Protein AF-A0A1Q8TPE2-F1 (afdb_monomer_lite)

Structure (mmCIF, N/CA/C/O backbone):
data_AF-A0A1Q8TPE2-F1
#
_entry.id   AF-A0A1Q8TPE2-F1
#
loop_
_atom_site.group_PDB
_atom_site.id
_atom_site.type_symbol
_atom_site.label_atom_id
_atom_site.label_alt_id
_atom_site.label_comp_id
_atom_site.label_asym_id
_atom_site.label_entity_id
_atom_site.label_seq_id
_atom_site.pdbx_PDB_ins_code
_atom_site.Cartn_x
_atom_site.Cartn_y
_atom_site.Cartn_z
_atom_site.occupancy
_atom_site.B_iso_or_equiv
_atom_site.auth_seq_id
_atom_site.auth_comp_id
_atom_site.auth_asym_id
_atom_site.auth_atom_id
_atom_site.pdbx_PDB_model_num
ATOM 1 N N . MET A 1 1 ? 8.475 -8.299 -1.595 1.00 46.53 1 MET A N 1
ATOM 2 C CA . MET A 1 1 ? 7.644 -7.122 -1.958 1.00 46.53 1 MET A CA 1
ATOM 3 C C . MET A 1 1 ? 7.333 -7.294 -3.424 1.00 46.53 1 MET A C 1
ATOM 5 O O . MET A 1 1 ? 8.228 -7.780 -4.108 1.00 46.53 1 MET A O 1
ATOM 9 N N . PRO A 1 2 ? 6.149 -6.895 -3.920 1.00 55.47 2 PRO A N 1
ATOM 10 C CA . PRO A 1 2 ? 5.978 -6.844 -5.355 1.00 55.47 2 PRO A CA 1
ATOM 11 C C . PRO A 1 2 ? 7.038 -5.912 -5.933 1.00 55.47 2 PRO A C 1
ATOM 13 O O . PRO A 1 2 ? 7.109 -4.748 -5.546 1.00 55.47 2 PRO A O 1
ATOM 16 N N . TYR A 1 3 ? 7.933 -6.477 -6.732 1.00 66.81 3 TYR A N 1
ATOM 17 C CA . TYR A 1 3 ? 8.959 -5.732 -7.442 1.00 66.81 3 TYR A CA 1
ATOM 18 C C . TYR A 1 3 ? 8.380 -5.317 -8.784 1.00 66.81 3 TYR A C 1
ATOM 20 O O . TYR A 1 3 ? 7.480 -5.979 -9.296 1.00 66.81 3 TYR A O 1
ATOM 28 N N . SER A 1 4 ? 8.855 -4.215 -9.335 1.00 79.81 4 SER A N 1
ATOM 29 C CA . SER A 1 4 ? 8.406 -3.724 -10.629 1.00 79.81 4 SER A CA 1
ATOM 30 C C . SER A 1 4 ? 9.599 -3.332 -11.468 1.00 79.81 4 SER A C 1
ATOM 32 O O . SER A 1 4 ? 10.606 -2.870 -10.936 1.00 79.81 4 SER A O 1
ATOM 34 N N . GLY A 1 5 ? 9.473 -3.496 -12.774 1.00 82.25 5 GLY A N 1
ATOM 35 C CA . GLY A 1 5 ? 10.531 -3.177 -13.716 1.00 82.25 5 GLY A CA 1
ATOM 36 C C . GLY A 1 5 ? 9.968 -2.920 -15.101 1.00 82.25 5 GLY A C 1
ATOM 37 O O . GLY A 1 5 ? 8.754 -2.921 -15.312 1.00 82.25 5 GLY A O 1
ATOM 38 N N . ARG A 1 6 ? 10.873 -2.691 -16.049 1.00 85.19 6 ARG A N 1
ATOM 39 C CA . ARG A 1 6 ? 10.541 -2.511 -17.461 1.00 85.19 6 ARG A CA 1
ATOM 40 C C . ARG A 1 6 ? 11.307 -3.512 -18.298 1.00 85.19 6 ARG A C 1
ATOM 42 O O . ARG A 1 6 ? 12.485 -3.749 -18.049 1.00 85.19 6 ARG A O 1
ATOM 49 N N . ILE A 1 7 ? 10.646 -4.062 -19.307 1.00 87.94 7 ILE A N 1
ATOM 50 C CA . ILE A 1 7 ? 11.248 -5.001 -20.250 1.00 87.94 7 ILE A CA 1
ATOM 51 C C . ILE A 1 7 ? 10.864 -4.638 -21.685 1.00 87.94 7 ILE A C 1
ATOM 53 O O . ILE A 1 7 ? 9.766 -4.158 -21.955 1.00 87.94 7 ILE A O 1
ATOM 57 N N . ASN A 1 8 ? 11.777 -4.866 -22.627 1.00 90.25 8 ASN A N 1
ATOM 58 C CA . ASN A 1 8 ? 11.459 -4.787 -24.048 1.00 90.25 8 ASN A CA 1
ATOM 59 C C . ASN A 1 8 ? 11.049 -6.178 -24.539 1.00 90.25 8 ASN A C 1
ATOM 61 O O . ASN A 1 8 ? 11.832 -7.121 -24.439 1.00 90.25 8 ASN A O 1
ATOM 65 N N . ILE A 1 9 ? 9.847 -6.307 -25.100 1.00 91.62 9 ILE A N 1
ATOM 66 C CA . ILE A 1 9 ? 9.310 -7.584 -25.583 1.00 91.62 9 ILE A CA 1
ATOM 67 C C . ILE A 1 9 ? 9.265 -7.551 -27.108 1.00 91.62 9 ILE A C 1
ATOM 69 O O . ILE A 1 9 ? 8.640 -6.677 -27.703 1.00 91.62 9 ILE A O 1
ATOM 73 N N . THR A 1 10 ? 9.923 -8.515 -27.752 1.00 92.12 10 THR A N 1
ATOM 74 C CA . THR A 1 10 ? 9.972 -8.604 -29.219 1.00 92.12 10 THR A CA 1
ATOM 75 C C . THR A 1 10 ? 9.021 -9.689 -29.722 1.00 92.12 10 THR A C 1
ATOM 77 O O . THR A 1 10 ? 9.123 -10.848 -29.322 1.00 92.12 10 THR A O 1
ATOM 80 N N . ILE A 1 11 ? 8.097 -9.318 -30.610 1.00 91.25 11 ILE A N 1
ATOM 81 C CA . ILE A 1 11 ? 7.068 -10.186 -31.197 1.00 91.25 11 ILE A CA 1
ATOM 82 C C . ILE A 1 11 ? 7.137 -10.054 -32.718 1.00 91.25 11 ILE A C 1
ATOM 84 O O . ILE A 1 11 ? 6.688 -9.064 -33.298 1.00 91.25 11 ILE A O 1
ATOM 88 N N . GLY A 1 12 ? 7.714 -11.062 -33.374 1.00 84.62 12 GLY A N 1
ATOM 89 C CA . GLY A 1 12 ? 8.012 -10.976 -34.804 1.00 84.62 12 GLY A CA 1
ATOM 90 C C . GLY A 1 12 ? 8.980 -9.821 -35.071 1.00 84.62 12 GLY A C 1
ATOM 91 O O . GLY A 1 12 ? 10.057 -9.778 -34.486 1.00 84.62 12 GLY A O 1
ATOM 92 N N . GLU A 1 13 ? 8.575 -8.882 -35.923 1.00 87.88 13 GLU A N 1
ATOM 93 C CA . GLU A 1 13 ? 9.336 -7.662 -36.242 1.00 87.88 13 GLU A CA 1
ATOM 94 C C . GLU A 1 13 ? 8.960 -6.465 -35.349 1.00 87.88 13 GLU A C 1
ATOM 96 O O . GLU A 1 13 ? 9.548 -5.391 -35.460 1.00 87.88 13 GLU A O 1
ATOM 101 N N . THR A 1 14 ? 7.962 -6.618 -34.472 1.00 91.81 14 THR A N 1
ATOM 102 C CA . THR A 1 14 ? 7.490 -5.546 -33.587 1.00 91.81 14 THR A CA 1
ATOM 103 C C . THR A 1 14 ? 8.175 -5.638 -32.230 1.00 91.81 14 THR A C 1
ATOM 105 O O . THR A 1 14 ? 8.256 -6.713 -31.638 1.00 91.81 14 THR A O 1
ATOM 108 N N . GLN A 1 15 ? 8.638 -4.502 -31.712 1.00 94.62 15 GLN A N 1
ATOM 109 C CA . GLN A 1 15 ? 9.194 -4.402 -30.368 1.00 94.62 15 GLN A CA 1
ATOM 110 C C . GLN A 1 15 ? 8.292 -3.524 -29.503 1.00 94.62 15 GLN A C 1
ATOM 112 O O . GLN A 1 15 ? 8.169 -2.325 -29.754 1.00 94.62 15 GLN A O 1
ATOM 117 N N . LEU A 1 16 ? 7.715 -4.120 -28.463 1.00 92.56 16 LEU A N 1
ATOM 118 C CA . LEU A 1 16 ? 7.060 -3.399 -27.379 1.00 92.56 16 LEU A CA 1
ATOM 119 C C . LEU A 1 16 ? 8.149 -2.904 -26.432 1.00 92.56 16 LEU A C 1
ATOM 121 O O . LEU A 1 16 ? 8.908 -3.711 -25.888 1.00 92.56 16 LEU A O 1
ATOM 125 N N . LYS A 1 17 ? 8.275 -1.587 -26.287 1.00 89.00 17 LYS A N 1
ATOM 126 C CA . LYS A 1 17 ? 9.339 -0.970 -25.491 1.00 89.00 17 LYS A CA 1
ATOM 127 C C . LYS A 1 17 ? 8.841 -0.605 -24.107 1.00 89.00 17 LYS A C 1
ATOM 129 O O . LYS A 1 17 ? 7.709 -0.163 -23.970 1.00 89.00 17 LYS A O 1
ATOM 134 N N . GLU A 1 18 ? 9.732 -0.729 -23.128 1.00 88.06 18 GLU A N 1
ATOM 135 C CA . GLU A 1 18 ? 9.506 -0.269 -21.756 1.00 88.06 18 GLU A CA 1
ATOM 136 C C . GLU A 1 18 ? 8.244 -0.849 -21.093 1.00 88.06 18 GLU A C 1
ATOM 138 O O . GLU A 1 18 ? 7.639 -0.197 -20.247 1.00 88.06 18 GLU A O 1
ATOM 143 N N . VAL A 1 19 ? 7.878 -2.088 -21.440 1.00 88.50 19 VAL A N 1
ATOM 144 C CA . VAL A 1 19 ? 6.694 -2.762 -20.901 1.00 88.50 19 VAL A CA 1
ATOM 145 C C . VAL A 1 19 ? 6.842 -2.907 -19.395 1.00 88.50 19 VAL A C 1
ATOM 147 O O . VAL A 1 19 ? 7.746 -3.600 -18.918 1.00 88.50 19 VAL A O 1
ATOM 150 N N . GLU A 1 20 ? 5.954 -2.255 -18.651 1.00 87.06 20 GLU A N 1
ATOM 151 C CA . GLU A 1 20 ? 5.963 -2.312 -17.195 1.00 87.06 20 GLU A CA 1
ATOM 152 C C . GLU A 1 20 ? 5.440 -3.667 -16.706 1.00 87.06 20 GLU A C 1
ATOM 154 O O . GLU A 1 20 ? 4.389 -4.157 -17.142 1.00 87.06 20 GLU A O 1
ATOM 159 N N . TYR A 1 21 ? 6.175 -4.263 -15.769 1.00 87.94 21 TYR A N 1
ATOM 160 C CA . TYR A 1 21 ? 5.779 -5.487 -15.091 1.00 87.94 21 TYR A CA 1
ATOM 161 C C . TYR A 1 21 ? 5.816 -5.322 -13.570 1.00 87.94 21 TYR A C 1
ATOM 163 O O . TYR A 1 21 ? 6.559 -4.505 -13.030 1.00 87.94 21 TYR A O 1
ATOM 171 N N . PHE A 1 22 ? 5.038 -6.155 -12.880 1.00 82.88 22 PHE A N 1
ATOM 172 C CA . PHE A 1 22 ? 5.022 -6.289 -11.425 1.00 82.88 22 PHE A CA 1
ATOM 173 C C . PHE A 1 22 ? 5.147 -7.771 -11.058 1.00 82.88 22 PHE A C 1
ATOM 175 O O . PHE A 1 22 ? 4.325 -8.568 -11.493 1.00 82.88 22 PHE A O 1
ATOM 182 N N . GLY A 1 23 ? 6.146 -8.163 -10.273 1.00 77.81 23 GLY A N 1
ATOM 183 C CA . GLY A 1 23 ? 6.302 -9.505 -9.703 1.00 77.81 23 GLY A CA 1
ATOM 184 C C . GLY A 1 23 ? 5.781 -9.600 -8.265 1.00 77.81 23 GLY A C 1
ATOM 185 O O . GLY A 1 23 ? 5.381 -8.600 -7.684 1.00 77.81 23 GLY A O 1
ATOM 186 N N . GLU A 1 24 ? 5.770 -10.802 -7.675 1.00 69.38 24 GLU A N 1
ATOM 187 C CA . GLU A 1 24 ? 5.317 -11.110 -6.295 1.00 69.38 24 GLU A CA 1
ATOM 188 C C . GLU A 1 24 ? 3.959 -10.536 -5.842 1.00 69.38 24 GLU A C 1
ATOM 190 O O . GLU A 1 24 ? 3.666 -10.430 -4.643 1.00 69.38 24 GLU A O 1
ATOM 195 N N . ALA A 1 25 ? 3.076 -10.190 -6.769 1.00 68.94 25 ALA A N 1
ATOM 196 C CA . ALA A 1 25 ? 1.739 -9.774 -6.400 1.00 68.94 25 ALA A CA 1
ATOM 197 C C . ALA A 1 25 ? 0.972 -10.965 -5.794 1.00 68.94 25 ALA A C 1
ATOM 199 O O . ALA A 1 25 ? 0.928 -12.070 -6.338 1.00 68.94 25 ALA A O 1
ATOM 200 N N . MET A 1 26 ? 0.353 -10.753 -4.629 1.00 61.53 26 MET A N 1
ATOM 201 C CA . MET A 1 26 ? -0.414 -11.796 -3.944 1.00 61.53 26 MET A CA 1
ATOM 202 C C . MET A 1 26 ? -1.778 -12.004 -4.617 1.00 61.53 26 MET A C 1
ATOM 204 O O . MET A 1 26 ? -2.810 -11.538 -4.135 1.00 61.53 26 MET A O 1
ATOM 208 N N . TYR A 1 27 ? -1.780 -12.707 -5.749 1.00 70.88 27 TYR A N 1
ATOM 209 C CA . TYR A 1 27 ? -2.994 -13.110 -6.457 1.00 70.88 27 TYR A CA 1
ATOM 210 C C . TYR A 1 27 ? -3.647 -14.349 -5.834 1.00 70.88 27 TYR A C 1
ATOM 212 O O . TYR A 1 27 ? -3.081 -15.026 -4.974 1.00 70.88 27 TYR A O 1
ATOM 220 N N . SER A 1 28 ? -4.868 -14.653 -6.289 1.00 71.69 28 SER A N 1
ATOM 221 C CA . SER A 1 28 ? -5.652 -15.798 -5.816 1.00 71.69 28 SER A CA 1
ATOM 222 C C . SER A 1 28 ? -4.818 -17.092 -5.754 1.00 71.69 28 SER A C 1
ATOM 224 O O . SER A 1 28 ? -4.137 -17.433 -6.732 1.00 71.69 28 SER A O 1
ATOM 226 N N . PRO A 1 29 ? -4.896 -17.857 -4.646 1.00 59.41 29 PRO A N 1
ATOM 227 C CA . PRO A 1 29 ? -4.126 -19.087 -4.479 1.00 59.41 29 PRO A CA 1
ATOM 228 C C . PRO A 1 29 ? -4.585 -20.212 -5.416 1.00 59.41 29 PRO A C 1
ATOM 230 O O . PRO A 1 29 ? -3.838 -21.158 -5.623 1.00 59.41 29 PRO A O 1
ATOM 233 N N . VAL A 1 30 ? -5.770 -20.101 -6.031 1.00 71.25 30 VAL A N 1
ATOM 234 C CA . VAL A 1 30 ? -6.318 -21.104 -6.968 1.00 71.25 30 VAL A CA 1
ATOM 235 C C . VAL A 1 30 ? -5.413 -21.319 -8.187 1.00 71.25 30 VAL A C 1
ATOM 237 O O . VAL A 1 30 ? -5.412 -22.392 -8.778 1.00 71.25 30 VAL A O 1
ATOM 240 N N . ARG A 1 31 ? -4.634 -20.301 -8.572 1.00 65.12 31 ARG A N 1
ATOM 241 C CA . ARG A 1 31 ? -3.715 -20.352 -9.722 1.00 65.12 31 ARG A CA 1
ATOM 242 C C . ARG A 1 31 ? -2.253 -20.547 -9.311 1.00 65.12 31 ARG A C 1
ATOM 244 O O . ARG A 1 31 ? -1.372 -20.440 -10.158 1.00 65.12 31 ARG A O 1
ATOM 251 N N . ARG A 1 32 ? -1.987 -20.798 -8.025 1.00 66.44 32 ARG A N 1
ATOM 252 C CA . ARG A 1 32 ? -0.630 -21.024 -7.517 1.00 66.44 32 ARG A CA 1
ATOM 253 C C . ARG A 1 32 ? -0.031 -22.260 -8.199 1.00 66.44 32 ARG A C 1
ATOM 255 O O . ARG A 1 32 ? -0.707 -23.276 -8.322 1.00 66.44 32 ARG A O 1
ATOM 262 N N . GLY A 1 33 ? 1.214 -22.152 -8.663 1.00 59.88 33 GLY A N 1
ATOM 263 C CA . GLY A 1 33 ? 1.900 -23.203 -9.430 1.00 59.88 33 GLY A CA 1
ATOM 264 C C . GLY A 1 33 ? 1.678 -23.151 -10.947 1.00 59.88 33 GLY A C 1
ATOM 265 O O . GLY A 1 33 ? 2.194 -24.004 -11.661 1.00 59.88 33 GLY A O 1
ATOM 266 N N . LYS A 1 34 ? 0.926 -22.168 -11.461 1.00 73.94 34 LYS A N 1
ATOM 267 C CA . LYS A 1 34 ? 0.903 -21.846 -12.896 1.00 73.94 34 LYS A CA 1
ATOM 268 C C . LYS A 1 34 ? 2.069 -20.915 -13.241 1.00 73.94 34 LYS A C 1
ATOM 270 O O . LYS A 1 34 ? 2.373 -20.017 -12.455 1.00 73.94 34 LYS A O 1
ATOM 275 N N . THR A 1 35 ? 2.666 -21.091 -14.418 1.00 74.25 35 THR A N 1
ATOM 276 C CA . THR A 1 35 ? 3.660 -20.159 -14.972 1.00 74.25 35 THR A CA 1
ATOM 277 C C . THR A 1 35 ? 3.084 -18.740 -15.019 1.00 74.25 35 THR A C 1
ATOM 279 O O . THR A 1 35 ? 1.911 -18.558 -15.353 1.00 74.25 35 THR A O 1
ATOM 282 N N . GLY A 1 36 ? 3.873 -17.746 -14.600 1.00 74.94 36 GLY A N 1
ATOM 283 C CA . GLY A 1 36 ? 3.431 -16.351 -14.467 1.00 74.94 36 GLY A CA 1
ATOM 284 C C . GLY A 1 36 ? 2.573 -16.042 -13.230 1.00 74.94 36 GLY A C 1
ATOM 285 O O . GLY A 1 36 ? 2.118 -14.908 -13.068 1.00 74.94 36 GLY A O 1
ATOM 286 N N . TRP A 1 37 ? 2.328 -17.001 -12.323 1.00 80.38 37 TRP A N 1
ATOM 287 C CA . TRP A 1 37 ? 1.643 -16.696 -11.062 1.00 80.38 37 TRP A CA 1
ATOM 288 C C . TRP A 1 37 ? 2.463 -15.717 -10.217 1.00 80.38 37 TRP A C 1
ATOM 290 O O . TRP A 1 37 ? 3.645 -15.925 -9.968 1.00 80.38 37 TRP A O 1
ATOM 300 N N . GLY A 1 38 ? 1.800 -14.667 -9.737 1.00 78.31 38 GLY A N 1
ATOM 301 C CA . GLY A 1 38 ? 2.446 -13.586 -8.995 1.00 78.31 38 GLY A CA 1
ATOM 302 C C . GLY A 1 38 ? 2.947 -12.446 -9.879 1.00 78.31 38 GLY A C 1
ATOM 303 O O . GLY A 1 38 ? 3.457 -11.473 -9.335 1.00 78.31 38 GLY A O 1
ATOM 304 N N . MET A 1 39 ? 2.764 -12.531 -11.201 1.00 84.62 39 MET A N 1
ATOM 305 C CA . MET A 1 39 ? 3.182 -11.494 -12.140 1.00 84.62 39 MET A CA 1
ATOM 306 C C . MET A 1 39 ? 2.005 -10.732 -12.758 1.00 84.62 39 MET A C 1
ATOM 308 O O . MET A 1 39 ? 0.932 -11.291 -12.993 1.00 84.62 39 MET A O 1
ATOM 312 N N . ALA A 1 40 ? 2.227 -9.454 -13.041 1.00 88.19 40 ALA A N 1
ATOM 313 C CA . ALA A 1 40 ? 1.385 -8.605 -13.867 1.00 88.19 40 ALA A CA 1
ATOM 314 C C . ALA A 1 40 ? 2.231 -7.885 -14.912 1.00 88.19 40 ALA A C 1
ATOM 316 O O . ALA A 1 40 ? 3.394 -7.574 -14.683 1.00 88.19 40 ALA A O 1
ATOM 317 N N . ILE A 1 41 ? 1.593 -7.604 -16.041 1.00 90.12 41 ILE A N 1
ATOM 318 C CA . ILE A 1 41 ? 2.096 -6.765 -17.125 1.00 90.12 41 ILE A CA 1
ATOM 319 C C . ILE A 1 41 ? 1.034 -5.693 -17.368 1.00 90.12 41 ILE A C 1
ATOM 321 O O . ILE A 1 41 ? -0.163 -5.947 -17.177 1.00 90.12 41 ILE A O 1
ATOM 325 N N . GLU A 1 42 ? 1.454 -4.493 -17.753 1.00 90.25 42 GLU A N 1
ATOM 326 C CA . GLU A 1 42 ? 0.535 -3.405 -18.071 1.00 90.25 42 GLU A CA 1
ATOM 327 C C . GLU A 1 42 ? -0.504 -3.791 -19.150 1.00 90.25 42 GLU A C 1
ATOM 329 O O . GLU A 1 42 ? -0.220 -4.462 -20.145 1.00 90.25 42 GLU A O 1
ATOM 334 N N . VAL A 1 43 ? -1.749 -3.344 -18.963 1.00 94.38 43 VAL A N 1
ATOM 335 C CA . VAL A 1 43 ? -2.866 -3.660 -19.873 1.00 94.38 43 VAL A CA 1
ATOM 336 C C . VAL A 1 43 ? -2.630 -3.184 -21.320 1.00 94.38 43 VAL A C 1
ATOM 338 O O . VAL A 1 43 ? -2.986 -3.939 -22.228 1.00 94.38 43 VAL A O 1
ATOM 341 N N . PRO A 1 44 ? -2.044 -1.996 -21.589 1.00 94.75 44 PRO A N 1
ATOM 342 C CA . PRO A 1 44 ? -1.756 -1.561 -22.957 1.00 94.75 44 PRO A CA 1
ATOM 343 C C . PRO A 1 44 ? -0.882 -2.549 -23.739 1.00 94.75 44 PRO A C 1
ATOM 345 O O . PRO A 1 44 ? -1.237 -2.900 -24.864 1.00 94.75 44 PRO A O 1
ATOM 348 N N . ALA A 1 45 ? 0.180 -3.074 -23.120 1.00 94.44 45 ALA A N 1
ATOM 349 C CA . ALA A 1 45 ? 1.050 -4.066 -23.744 1.00 94.44 45 ALA A CA 1
ATOM 350 C C . ALA A 1 45 ? 0.282 -5.354 -24.077 1.00 94.44 45 ALA A C 1
ATOM 352 O O . ALA A 1 45 ? 0.391 -5.870 -25.187 1.00 94.44 45 ALA A O 1
ATOM 353 N N . VAL A 1 46 ? -0.573 -5.836 -23.166 1.00 95.19 46 VAL A N 1
ATOM 354 C CA . VAL A 1 46 ? -1.412 -7.025 -23.413 1.00 95.19 46 VAL A CA 1
ATOM 355 C C . VAL A 1 46 ? -2.371 -6.810 -24.591 1.00 95.19 46 VAL A C 1
ATOM 357 O O . VAL A 1 46 ? -2.545 -7.710 -25.414 1.00 95.19 46 VAL A O 1
ATOM 360 N N . ILE A 1 47 ? -2.979 -5.626 -24.713 1.00 96.88 47 ILE A N 1
ATOM 361 C CA . ILE A 1 47 ? -3.861 -5.294 -25.846 1.00 96.88 47 ILE A CA 1
ATOM 362 C C . ILE A 1 47 ? -3.083 -5.326 -27.165 1.00 96.88 47 ILE A C 1
ATOM 364 O O . ILE A 1 47 ? -3.583 -5.864 -28.155 1.00 96.88 47 ILE A O 1
ATOM 368 N N . GLU A 1 48 ? -1.873 -4.771 -27.194 1.00 96.19 48 GLU A N 1
ATOM 369 C CA . GLU A 1 48 ? -1.039 -4.763 -28.397 1.00 96.19 48 GLU A CA 1
ATOM 370 C C . GLU A 1 48 ? -0.604 -6.176 -28.797 1.00 96.19 48 GLU A C 1
ATOM 372 O O . GLU A 1 48 ? -0.735 -6.553 -29.959 1.00 96.19 48 GLU A O 1
ATOM 377 N N . MET A 1 49 ? -0.214 -7.012 -27.832 1.00 95.75 49 MET A N 1
ATOM 378 C CA . MET A 1 49 ? 0.096 -8.427 -28.067 1.00 95.75 49 MET A CA 1
ATOM 379 C C . MET A 1 49 ? -1.077 -9.192 -28.694 1.00 95.75 49 MET A C 1
ATOM 381 O O . MET A 1 49 ? -0.880 -9.970 -29.629 1.00 95.75 49 MET A O 1
ATOM 385 N N . ILE A 1 50 ? -2.300 -8.962 -28.201 1.00 96.31 50 ILE A N 1
ATOM 386 C CA . ILE A 1 50 ? -3.516 -9.583 -28.747 1.00 96.31 50 ILE A CA 1
ATOM 387 C C . ILE A 1 50 ? -3.750 -9.127 -30.191 1.00 96.31 50 ILE A C 1
ATOM 389 O O . ILE A 1 50 ? -4.053 -9.961 -31.042 1.00 96.31 50 ILE A O 1
ATOM 393 N N . ARG A 1 51 ? -3.561 -7.836 -30.494 1.00 96.56 51 ARG A N 1
ATOM 394 C CA . ARG A 1 51 ? -3.681 -7.314 -31.867 1.00 96.56 51 ARG A CA 1
ATOM 395 C C . ARG A 1 51 ? -2.645 -7.919 -32.805 1.00 96.56 51 ARG A C 1
ATOM 397 O O . ARG A 1 51 ? -2.993 -8.313 -33.907 1.00 96.56 51 ARG A O 1
ATOM 404 N N . LEU A 1 52 ? -1.396 -8.066 -32.362 1.00 95.38 52 LEU A N 1
ATOM 405 C CA . LEU A 1 52 ? -0.352 -8.712 -33.164 1.00 95.38 52 LEU A CA 1
ATOM 406 C C . LEU A 1 52 ? -0.690 -10.179 -33.478 1.00 95.38 52 LEU A C 1
ATOM 408 O O . LEU A 1 52 ? -0.347 -10.670 -34.554 1.00 95.38 52 LEU A O 1
ATOM 412 N N . ALA A 1 53 ? -1.362 -10.882 -32.562 1.00 95.50 53 ALA A N 1
ATOM 413 C CA . ALA A 1 53 ? -1.848 -12.235 -32.818 1.00 95.50 53 ALA A CA 1
ATOM 414 C C . ALA A 1 53 ? -3.024 -12.251 -33.812 1.00 95.50 53 ALA A C 1
ATOM 416 O O . ALA A 1 53 ? -3.038 -13.075 -34.725 1.00 95.50 53 ALA A O 1
ATOM 417 N N . ASP A 1 54 ? -3.974 -11.326 -33.665 1.00 96.50 54 ASP A N 1
ATOM 418 C CA . ASP A 1 54 ? -5.130 -11.169 -34.563 1.00 96.50 54 ASP A CA 1
ATOM 419 C C . ASP A 1 54 ? -4.710 -10.794 -35.997 1.00 96.50 54 ASP A C 1
ATOM 421 O O . ASP A 1 54 ? -5.213 -11.345 -36.972 1.00 96.50 54 ASP A O 1
ATOM 425 N N . GLU A 1 55 ? -3.694 -9.939 -36.134 1.00 95.50 55 GLU A N 1
ATOM 426 C CA . GLU A 1 55 ? -3.082 -9.548 -37.413 1.00 95.50 55 GLU A CA 1
ATOM 427 C C . GLU A 1 55 ? -2.229 -10.661 -38.053 1.00 95.50 55 GLU A C 1
ATOM 429 O O . GLU A 1 55 ? -1.658 -10.467 -39.128 1.00 95.50 55 GLU A O 1
ATOM 434 N N . GLY A 1 56 ? -2.083 -11.818 -37.399 1.00 94.00 56 GLY A N 1
ATOM 435 C CA . GLY A 1 56 ? -1.277 -12.937 -37.891 1.00 94.00 56 GLY A CA 1
ATOM 436 C C . GLY A 1 56 ? 0.238 -12.716 -37.816 1.00 94.00 56 GLY A C 1
ATOM 437 O O . GLY A 1 56 ? 1.000 -13.527 -38.343 1.00 94.00 56 GLY A O 1
ATOM 438 N N . LYS A 1 57 ? 0.703 -11.655 -37.141 1.00 93.19 57 LYS A N 1
ATOM 439 C CA . LYS A 1 57 ? 2.139 -11.385 -36.920 1.00 93.19 57 LYS A CA 1
ATOM 440 C C . LYS A 1 57 ? 2.763 -12.344 -35.903 1.00 93.19 57 LYS A C 1
ATOM 442 O O . LYS A 1 57 ? 3.978 -12.535 -35.886 1.00 93.19 57 LYS A O 1
ATOM 447 N N . THR A 1 58 ? 1.944 -12.966 -35.060 1.00 95.12 58 THR A N 1
ATOM 448 C CA . THR A 1 58 ? 2.326 -14.082 -34.189 1.00 95.12 58 THR A CA 1
ATOM 449 C C . THR A 1 58 ? 1.150 -15.044 -34.014 1.00 95.12 58 THR A C 1
ATOM 451 O O . THR A 1 58 ? 0.012 -14.698 -34.313 1.00 95.12 58 THR A O 1
ATOM 454 N N . SER A 1 59 ? 1.401 -16.255 -33.518 1.00 95.00 59 SER A N 1
ATOM 455 C CA . SER A 1 59 ? 0.336 -17.173 -33.100 1.00 95.00 59 SER A CA 1
ATOM 456 C C . SER A 1 59 ? 0.073 -17.055 -31.598 1.00 95.00 59 SER A C 1
ATOM 458 O O . SER A 1 59 ? 0.954 -16.657 -30.833 1.00 95.00 59 SER A O 1
ATOM 460 N N . ALA A 1 60 ? -1.122 -17.460 -31.158 1.00 93.69 60 ALA A N 1
ATOM 461 C CA . ALA A 1 60 ? -1.451 -17.518 -29.734 1.00 93.69 60 ALA A CA 1
ATOM 462 C C . ALA A 1 60 ? -0.483 -18.428 -28.951 1.00 93.69 60 ALA A C 1
ATOM 464 O O . ALA A 1 60 ? -0.023 -18.041 -27.884 1.00 93.69 60 ALA A O 1
ATOM 465 N N . ASP A 1 61 ? -0.114 -19.593 -29.502 1.00 93.75 61 ASP A N 1
ATOM 466 C CA . ASP A 1 61 ? 0.861 -20.509 -28.882 1.00 93.75 61 ASP A CA 1
ATOM 467 C C . ASP A 1 61 ? 2.240 -19.854 -28.725 1.00 93.75 61 ASP A C 1
ATOM 469 O O . ASP A 1 61 ? 2.848 -19.912 -27.657 1.00 93.75 61 ASP A O 1
ATOM 473 N N . ARG A 1 62 ? 2.713 -19.154 -29.764 1.00 90.75 62 ARG A N 1
ATOM 474 C CA . ARG A 1 62 ? 3.996 -18.445 -29.717 1.00 90.75 62 ARG A CA 1
ATOM 475 C C . ARG A 1 62 ? 3.971 -17.301 -28.706 1.00 90.75 62 ARG A C 1
ATOM 477 O O . ARG A 1 62 ? 4.963 -17.092 -28.015 1.00 90.75 62 ARG A O 1
ATOM 484 N N . LEU A 1 63 ? 2.851 -16.585 -28.604 1.00 93.88 63 LEU A N 1
ATOM 485 C CA . LEU A 1 63 ? 2.670 -15.534 -27.607 1.00 93.88 63 LEU A CA 1
ATOM 486 C C . LEU A 1 63 ? 2.637 -16.102 -26.180 1.00 93.88 63 LEU A C 1
ATOM 488 O O . LEU A 1 63 ? 3.260 -15.525 -25.295 1.00 93.88 63 LEU A O 1
ATOM 492 N N . VAL A 1 64 ? 1.974 -17.243 -25.956 1.00 92.19 64 VAL A N 1
ATOM 493 C CA . VAL A 1 64 ? 1.981 -17.927 -24.651 1.00 92.19 64 VAL A CA 1
ATOM 494 C C . VAL A 1 64 ? 3.403 -18.316 -24.260 1.00 92.19 64 VAL A C 1
ATOM 496 O O . VAL A 1 64 ? 3.847 -17.921 -23.189 1.00 92.19 64 VAL A O 1
ATOM 499 N N . ARG A 1 65 ? 4.151 -18.992 -25.141 1.00 89.31 65 ARG A N 1
ATOM 500 C CA . ARG A 1 65 ? 5.548 -19.380 -24.864 1.00 89.31 65 ARG A CA 1
ATOM 501 C C . ARG A 1 65 ? 6.446 -18.181 -24.583 1.00 89.31 65 ARG A C 1
ATOM 503 O O . ARG A 1 65 ? 7.319 -18.259 -23.728 1.00 89.31 65 ARG A O 1
ATOM 510 N N . LEU A 1 66 ? 6.235 -17.075 -25.297 1.00 91.94 66 LEU A N 1
ATOM 511 C CA . LEU A 1 66 ? 6.963 -15.834 -25.051 1.00 91.94 66 LEU A CA 1
ATOM 512 C C . LEU A 1 66 ? 6.656 -15.275 -23.660 1.00 91.94 66 LEU A C 1
ATOM 514 O O . LEU A 1 66 ? 7.578 -14.921 -22.940 1.00 91.94 66 LEU A O 1
ATOM 518 N N . LEU A 1 67 ? 5.381 -15.210 -23.272 1.00 92.06 67 LEU A N 1
ATOM 519 C CA . LEU A 1 67 ? 4.980 -14.731 -21.947 1.00 92.06 67 LEU A CA 1
ATOM 520 C C . LEU A 1 67 ? 5.464 -15.657 -20.826 1.00 92.06 67 LEU A C 1
ATOM 522 O O . LEU A 1 67 ? 5.831 -15.174 -19.759 1.00 92.06 67 LEU A O 1
ATOM 526 N N . GLU A 1 68 ? 5.493 -16.967 -21.064 1.00 89.25 68 GLU A N 1
ATOM 527 C CA . GLU A 1 68 ? 6.085 -17.943 -20.148 1.00 89.25 68 GLU A CA 1
ATOM 528 C C . GLU A 1 68 ? 7.595 -17.730 -20.000 1.00 89.25 68 GLU A C 1
ATOM 530 O O . GLU A 1 68 ? 8.077 -17.708 -18.872 1.00 89.25 68 GLU A O 1
ATOM 535 N N . SER A 1 69 ? 8.315 -17.506 -21.108 1.00 86.31 69 SER A N 1
ATOM 536 C CA . SER A 1 69 ? 9.746 -17.172 -21.095 1.00 86.31 69 SER A CA 1
ATOM 537 C C . SER A 1 69 ? 10.000 -15.873 -20.348 1.00 86.31 69 SER A C 1
ATOM 539 O O . SER A 1 69 ? 10.798 -15.866 -19.433 1.00 86.31 69 SER A O 1
ATOM 541 N N . VAL A 1 70 ? 9.268 -14.799 -20.659 1.00 87.56 70 VAL A N 1
ATOM 542 C CA . VAL A 1 70 ? 9.406 -13.505 -19.974 1.00 87.56 70 VAL A CA 1
ATOM 543 C C . VAL A 1 70 ? 9.145 -13.645 -18.473 1.00 87.56 70 VAL A C 1
ATOM 545 O O . VAL A 1 70 ? 9.880 -13.087 -17.666 1.00 87.56 70 VAL A O 1
ATOM 548 N N . ALA A 1 71 ? 8.112 -14.394 -18.079 1.00 85.19 71 ALA A N 1
ATOM 549 C CA . ALA A 1 71 ? 7.819 -14.627 -16.668 1.00 85.19 71 ALA A CA 1
ATOM 550 C C . ALA A 1 71 ? 8.922 -15.432 -15.965 1.00 85.19 71 ALA A C 1
ATOM 552 O O . ALA A 1 71 ? 9.195 -15.193 -14.789 1.00 85.19 71 ALA A O 1
ATOM 553 N N . GLU A 1 72 ? 9.531 -16.385 -16.669 1.00 80.56 72 GLU A N 1
ATOM 554 C CA . GLU A 1 72 ? 10.646 -17.173 -16.159 1.00 80.56 72 GLU A CA 1
ATOM 555 C C . GLU A 1 72 ? 11.929 -16.347 -16.086 1.00 80.56 72 GLU A C 1
ATOM 557 O O . GLU A 1 72 ? 12.533 -16.322 -15.025 1.00 80.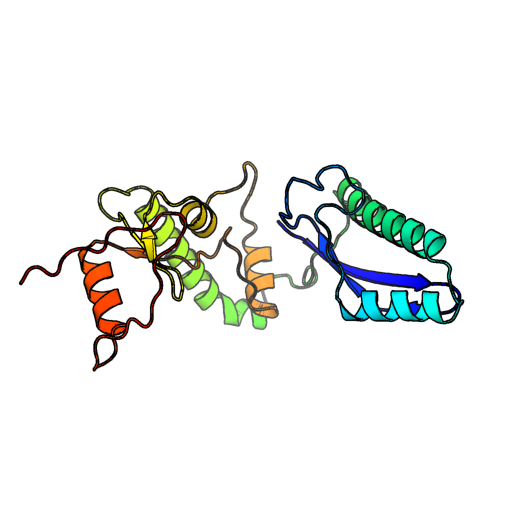56 72 GLU A O 1
ATOM 562 N N . ASP A 1 73 ? 12.269 -15.591 -17.131 1.00 81.50 73 ASP A N 1
ATOM 563 C CA . ASP A 1 73 ? 13.433 -14.703 -17.197 1.00 81.50 73 ASP A CA 1
ATOM 564 C C . ASP A 1 73 ? 13.398 -13.696 -16.042 1.00 81.50 73 ASP A C 1
ATOM 566 O O . ASP A 1 73 ? 14.352 -13.588 -15.279 1.00 81.50 73 ASP A O 1
ATOM 570 N N . ILE A 1 74 ? 12.251 -13.048 -15.811 1.00 77.06 74 ILE A N 1
ATOM 571 C CA . ILE A 1 74 ? 12.069 -12.116 -14.688 1.00 77.06 74 ILE A CA 1
ATOM 572 C C . ILE A 1 74 ? 12.170 -12.823 -13.317 1.00 77.06 74 ILE A C 1
ATOM 574 O O . ILE A 1 74 ? 12.500 -12.199 -12.302 1.00 77.06 74 ILE A O 1
ATOM 578 N N . ARG A 1 75 ? 11.861 -14.122 -13.244 1.00 69.25 75 ARG A N 1
ATOM 579 C CA . ARG A 1 75 ? 12.005 -14.925 -12.021 1.00 69.25 75 ARG A CA 1
ATOM 580 C C . ARG A 1 75 ? 13.458 -15.360 -11.804 1.00 69.25 75 ARG A C 1
ATOM 582 O O . ARG A 1 75 ? 13.930 -15.295 -10.671 1.00 69.25 75 ARG A O 1
ATOM 589 N N . THR A 1 76 ? 14.161 -15.777 -12.855 1.00 65.75 76 THR A N 1
ATOM 590 C CA . THR A 1 76 ? 15.552 -16.248 -1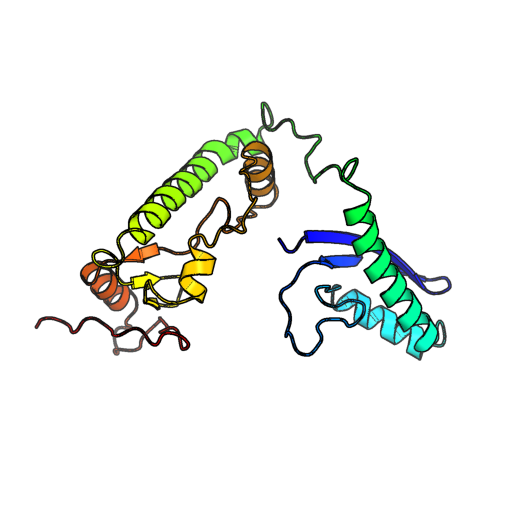2.806 1.00 65.75 76 THR A CA 1
ATOM 591 C C . THR A 1 76 ? 16.564 -15.119 -12.717 1.00 65.75 76 THR A C 1
ATOM 593 O O . THR A 1 76 ? 17.531 -15.276 -11.980 1.00 65.75 76 THR A O 1
ATOM 596 N N . ASP A 1 77 ? 16.330 -13.970 -13.356 1.00 61.78 77 ASP A N 1
ATOM 597 C CA . ASP A 1 77 ? 17.164 -12.773 -13.179 1.00 61.78 77 ASP A CA 1
ATOM 598 C C . ASP A 1 77 ? 17.212 -12.390 -11.700 1.00 61.78 77 ASP A C 1
ATOM 600 O O . ASP A 1 77 ? 18.256 -12.033 -11.176 1.00 61.78 77 ASP A O 1
ATOM 604 N N . ARG A 1 78 ? 16.121 -12.585 -10.960 1.00 55.66 78 ARG A N 1
ATOM 605 C CA . ARG A 1 78 ? 16.120 -12.391 -9.510 1.00 55.66 78 ARG A CA 1
ATOM 606 C C . ARG A 1 78 ? 16.895 -13.468 -8.739 1.00 55.66 78 ARG A C 1
ATOM 608 O O . ARG A 1 78 ? 17.531 -13.145 -7.741 1.00 55.66 78 ARG A O 1
ATOM 615 N N . GLU A 1 79 ? 16.801 -14.735 -9.135 1.00 49.50 79 GLU A N 1
ATOM 616 C CA . GLU A 1 79 ? 17.542 -15.831 -8.485 1.00 49.50 79 GLU A CA 1
ATOM 617 C C . GLU A 1 79 ? 19.054 -15.778 -8.807 1.00 49.50 79 GLU A C 1
ATOM 619 O O . GLU A 1 79 ? 19.854 -16.290 -8.027 1.00 49.50 79 GLU A O 1
ATOM 624 N N . GLY A 1 80 ? 19.445 -15.121 -9.908 1.00 41.62 80 GLY A N 1
ATOM 625 C CA . GLY A 1 80 ? 20.832 -14.867 -10.318 1.00 41.62 80 GLY A CA 1
ATOM 626 C C . GLY A 1 80 ? 21.412 -13.508 -9.893 1.00 41.62 80 GLY A C 1
ATOM 627 O O . GLY A 1 80 ? 22.632 -13.372 -9.849 1.00 41.62 80 GLY A O 1
ATOM 628 N N . ASN A 1 81 ? 20.582 -12.526 -9.526 1.00 42.25 81 ASN A N 1
ATOM 629 C CA . ASN A 1 81 ? 21.012 -11.174 -9.141 1.00 42.25 81 ASN A CA 1
ATOM 630 C C . ASN A 1 81 ? 21.114 -10.987 -7.614 1.00 42.25 81 ASN A C 1
ATOM 632 O O . ASN A 1 81 ? 20.512 -10.074 -7.046 1.00 42.25 81 ASN A O 1
ATOM 636 N N . GLU A 1 82 ? 21.945 -11.791 -6.941 1.00 42.00 82 GLU A N 1
ATOM 637 C CA . GLU A 1 82 ? 22.639 -11.283 -5.738 1.00 42.00 82 GLU A CA 1
ATOM 638 C C . GLU A 1 82 ? 23.708 -10.232 -6.115 1.00 42.00 82 GLU A C 1
ATOM 640 O O . GLU A 1 82 ? 24.118 -9.436 -5.272 1.00 42.00 82 GLU A O 1
ATOM 645 N N . GLU A 1 83 ? 24.077 -10.129 -7.397 1.00 40.84 83 GLU A N 1
ATOM 646 C CA . GLU A 1 83 ? 24.911 -9.060 -7.945 1.00 40.84 83 GLU A CA 1
ATOM 647 C C . GLU A 1 83 ? 24.255 -8.456 -9.197 1.00 40.84 83 GLU A C 1
ATOM 649 O O . GLU A 1 83 ? 24.269 -9.065 -10.259 1.00 40.84 83 GLU A O 1
ATOM 654 N N . GLY A 1 84 ? 23.725 -7.229 -9.107 1.00 39.47 84 GLY A N 1
ATOM 655 C CA . GLY A 1 84 ? 23.713 -6.351 -10.287 1.00 39.47 84 GLY A CA 1
ATOM 656 C C . GLY A 1 84 ? 22.411 -5.686 -10.734 1.00 39.47 84 GLY A C 1
ATOM 657 O O . GLY A 1 84 ? 22.481 -4.899 -11.676 1.00 39.47 84 GLY A O 1
ATOM 658 N N . GLU A 1 85 ? 21.260 -5.865 -10.077 1.00 37.97 85 GLU A N 1
ATOM 659 C CA . GLU A 1 85 ? 20.193 -4.863 -10.237 1.00 37.97 85 GLU A CA 1
ATOM 660 C C . GLU A 1 85 ? 20.600 -3.613 -9.459 1.00 37.97 85 GLU A C 1
ATOM 662 O O . GLU A 1 85 ? 20.463 -3.540 -8.240 1.00 37.97 85 GLU A O 1
ATOM 667 N N . ILE A 1 86 ? 21.157 -2.638 -10.175 1.00 41.31 86 ILE A N 1
ATOM 668 C CA . ILE A 1 86 ? 21.409 -1.294 -9.669 1.00 41.31 86 ILE A CA 1
ATOM 669 C C . ILE A 1 86 ? 20.029 -0.681 -9.376 1.00 41.31 86 ILE A C 1
ATOM 671 O O . ILE A 1 86 ? 19.313 -0.356 -10.328 1.00 41.31 86 ILE A O 1
ATOM 675 N N . PRO A 1 87 ? 19.605 -0.532 -8.103 1.00 45.00 87 PRO A N 1
ATOM 676 C CA . PRO A 1 87 ? 18.296 0.030 -7.799 1.00 45.00 87 PRO A CA 1
ATOM 677 C C . PRO A 1 87 ? 18.194 1.418 -8.426 1.00 45.00 87 PRO A C 1
ATOM 679 O O . PRO A 1 87 ? 19.183 2.154 -8.465 1.00 45.00 87 PRO A O 1
ATOM 682 N N . TRP A 1 88 ? 17.013 1.808 -8.903 1.00 39.84 88 TRP A N 1
ATOM 683 C CA . TRP A 1 88 ? 16.828 3.151 -9.441 1.00 39.84 88 TRP A CA 1
ATOM 684 C C . TRP A 1 88 ? 17.292 4.200 -8.410 1.00 39.84 88 TRP A C 1
ATOM 686 O O . TRP A 1 88 ? 16.930 4.149 -7.231 1.00 39.84 88 TRP A O 1
ATOM 696 N N . GLY A 1 89 ? 18.189 5.093 -8.841 1.00 43.84 89 GLY A N 1
ATOM 697 C CA . GLY A 1 89 ? 18.877 6.034 -7.958 1.00 43.84 89 GLY A CA 1
ATOM 698 C C . GLY A 1 89 ? 20.123 5.494 -7.242 1.00 43.84 89 GLY A C 1
ATOM 699 O O . GLY A 1 89 ? 20.564 6.131 -6.294 1.00 43.84 89 GLY A O 1
ATOM 700 N N . ALA A 1 90 ? 20.736 4.380 -7.645 1.00 48.91 90 ALA A N 1
ATOM 701 C CA . ALA A 1 90 ? 22.033 3.972 -7.083 1.00 48.91 90 ALA A CA 1
ATOM 702 C C . ALA A 1 90 ? 23.165 4.981 -7.359 1.00 48.91 90 ALA A C 1
ATOM 704 O O . ALA A 1 90 ? 24.094 5.080 -6.563 1.00 48.91 90 ALA A O 1
ATOM 705 N N . ASP A 1 91 ? 23.042 5.777 -8.428 1.00 51.94 91 ASP A N 1
ATOM 706 C CA . ASP A 1 91 ? 23.915 6.930 -8.699 1.00 51.94 91 ASP A CA 1
ATOM 707 C C . ASP A 1 91 ? 23.638 8.105 -7.741 1.00 51.94 91 ASP A C 1
ATOM 709 O O . ASP A 1 91 ? 24.421 9.050 -7.640 1.00 51.94 91 ASP A O 1
ATOM 713 N N . CYS A 1 92 ? 22.514 8.064 -7.016 1.00 63.94 92 CYS A N 1
ATOM 714 C CA . CYS A 1 92 ? 22.222 8.980 -5.928 1.00 63.94 92 CYS A CA 1
ATOM 715 C C . CYS A 1 92 ? 22.849 8.435 -4.638 1.00 63.94 92 CYS A C 1
ATOM 717 O O . CYS A 1 92 ? 22.347 7.512 -3.988 1.00 63.94 92 CYS A O 1
ATOM 719 N N . SER A 1 93 ? 23.925 9.084 -4.201 1.00 63.81 93 SER A N 1
ATOM 720 C CA . SER A 1 93 ? 24.587 8.819 -2.918 1.00 63.81 93 SER A CA 1
ATOM 721 C C . SER A 1 93 ? 23.667 9.001 -1.704 1.00 63.81 93 SER A C 1
ATOM 723 O O . SER A 1 93 ? 24.042 8.608 -0.603 1.00 63.81 93 SER A O 1
ATOM 725 N N . SER A 1 94 ? 22.469 9.584 -1.867 1.00 61.25 94 SER A N 1
ATOM 726 C CA . SER A 1 94 ? 21.546 10.079 -0.825 1.00 61.25 94 SER A CA 1
ATOM 727 C C . SER A 1 94 ? 22.122 11.191 0.071 1.00 61.25 94 SER A C 1
ATOM 729 O O . SER A 1 94 ? 21.384 12.070 0.513 1.00 61.25 94 SER A O 1
ATOM 731 N N . GLU A 1 95 ? 23.440 11.224 0.264 1.00 67.00 95 GLU A N 1
ATOM 732 C CA . GLU A 1 95 ? 24.202 12.329 0.842 1.00 67.00 95 GLU A CA 1
ATOM 733 C C . GLU A 1 95 ? 24.612 13.331 -0.244 1.00 67.00 95 GLU A C 1
ATOM 735 O O . GLU A 1 95 ? 25.229 12.951 -1.238 1.00 67.00 95 GLU A O 1
ATOM 740 N N . GLY A 1 96 ? 24.263 14.610 -0.071 1.00 72.12 96 GLY A N 1
ATOM 741 C CA . GLY A 1 96 ? 24.600 15.678 -1.023 1.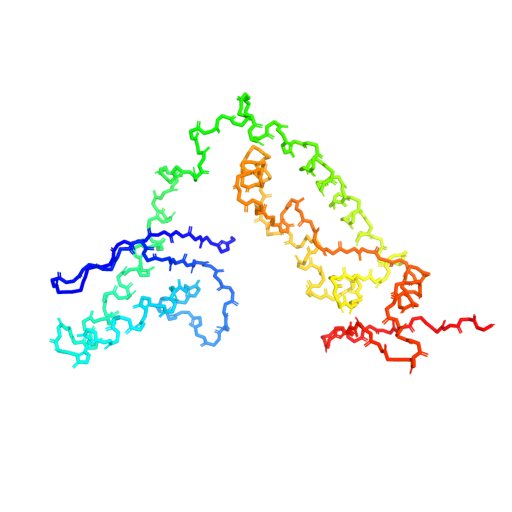00 72.12 96 GLY A CA 1
ATOM 742 C C . GLY A 1 96 ? 23.682 15.764 -2.248 1.00 72.12 96 GLY A C 1
ATOM 743 O O . GLY A 1 96 ? 23.886 16.616 -3.112 1.00 72.12 96 GLY A O 1
ATOM 744 N N . CYS A 1 97 ? 22.653 14.915 -2.333 1.00 84.44 97 CYS A N 1
ATOM 745 C CA . CYS A 1 97 ? 21.587 15.060 -3.318 1.00 84.44 97 CYS A CA 1
ATOM 746 C C . CYS A 1 97 ? 20.533 16.044 -2.796 1.00 84.44 97 CYS A C 1
ATOM 748 O O . CYS A 1 97 ? 19.829 15.742 -1.834 1.00 84.44 97 CYS A O 1
ATOM 750 N N . SER A 1 98 ? 20.355 17.178 -3.479 1.00 86.12 98 SER A N 1
ATOM 751 C CA . SER A 1 98 ? 19.411 18.232 -3.074 1.00 86.12 98 SER A CA 1
ATOM 752 C C . SER A 1 98 ? 17.958 17.755 -2.944 1.00 86.12 98 SER A C 1
ATOM 754 O O . SER A 1 98 ? 17.230 18.234 -2.076 1.00 86.12 98 SER A O 1
ATOM 756 N N . VAL A 1 99 ? 17.535 16.790 -3.768 1.00 82.88 99 VAL A N 1
ATOM 757 C CA . VAL A 1 99 ? 16.189 16.193 -3.711 1.00 82.88 99 VAL A CA 1
ATOM 758 C C . VAL A 1 99 ? 16.025 15.348 -2.448 1.00 82.88 99 VAL A C 1
ATOM 760 O O . VAL A 1 99 ? 15.033 15.493 -1.734 1.00 82.88 99 VAL A O 1
ATOM 763 N N . CYS A 1 100 ? 17.016 14.506 -2.137 1.00 84.88 100 CYS A N 1
ATOM 764 C CA . CYS A 1 100 ? 17.022 13.713 -0.910 1.00 84.88 100 CYS A CA 1
ATOM 765 C C . CYS A 1 100 ? 17.108 14.611 0.326 1.00 84.88 100 CYS A C 1
ATOM 767 O O . CYS A 1 100 ? 16.317 14.440 1.251 1.00 84.88 100 CYS A O 1
ATOM 769 N N . ASP A 1 101 ? 18.007 15.597 0.325 1.00 90.69 101 ASP A N 1
ATOM 770 C CA . ASP A 1 101 ? 18.178 16.555 1.419 1.00 90.69 101 ASP A CA 1
ATOM 771 C C . ASP A 1 101 ? 16.884 17.320 1.712 1.00 90.69 101 ASP A C 1
ATOM 773 O O . ASP A 1 101 ? 16.475 17.412 2.870 1.00 90.69 101 ASP A O 1
ATOM 777 N N . GLY A 1 102 ? 16.186 17.781 0.668 1.00 90.88 102 GLY A N 1
ATOM 778 C CA . GLY A 1 102 ? 14.893 18.454 0.799 1.00 90.88 102 GLY A CA 1
ATOM 779 C C . GLY A 1 102 ? 13.762 17.562 1.327 1.00 90.88 102 GLY A C 1
ATOM 780 O O . GLY A 1 102 ? 12.779 18.078 1.852 1.00 90.88 102 GLY A O 1
ATOM 781 N N . ALA A 1 103 ? 13.886 16.236 1.221 1.00 91.56 103 ALA A N 1
ATOM 782 C CA . ALA A 1 103 ? 12.878 15.279 1.679 1.00 91.56 103 ALA A CA 1
ATOM 783 C C . ALA A 1 103 ? 13.167 14.685 3.072 1.00 91.56 103 ALA A C 1
ATOM 785 O O . ALA A 1 103 ? 12.285 14.042 3.647 1.00 91.56 103 ALA A O 1
ATOM 786 N N . LYS A 1 104 ? 14.373 14.887 3.630 1.00 91.94 104 LYS A N 1
ATOM 787 C CA . LYS A 1 104 ? 14.828 14.253 4.885 1.00 91.94 104 LYS A CA 1
ATOM 788 C C . LYS A 1 104 ? 13.885 14.489 6.060 1.00 91.94 104 LYS A C 1
ATOM 790 O O . LYS A 1 104 ? 13.574 13.548 6.787 1.00 91.94 104 LYS A O 1
ATOM 795 N N . GLU A 1 105 ? 13.429 15.724 6.249 1.00 95.31 105 GLU A N 1
ATOM 796 C CA . GLU A 1 105 ? 12.566 16.073 7.382 1.00 95.31 105 GLU A CA 1
ATOM 797 C C . GLU A 1 105 ? 11.196 15.387 7.280 1.00 95.31 105 GLU A C 1
ATOM 799 O O . GLU A 1 105 ? 10.736 14.756 8.234 1.00 95.31 105 GLU A O 1
ATOM 804 N N . GLU A 1 106 ? 10.571 15.430 6.100 1.00 95.00 106 GLU A N 1
ATOM 805 C CA . GLU A 1 106 ? 9.284 14.775 5.850 1.00 95.00 106 GLU A CA 1
ATOM 806 C C . GLU A 1 106 ? 9.399 13.249 5.995 1.00 95.00 106 GLU A C 1
ATOM 808 O O . GLU A 1 106 ? 8.577 12.612 6.662 1.00 95.00 106 GLU A O 1
ATOM 813 N N . PHE A 1 107 ? 10.461 12.664 5.436 1.00 92.62 107 PHE A N 1
ATOM 814 C CA . PHE A 1 107 ? 10.773 11.243 5.564 1.00 92.62 107 PHE A CA 1
ATOM 815 C C . PHE A 1 107 ? 10.918 10.824 7.034 1.00 92.62 107 PHE A C 1
ATOM 817 O O . PHE A 1 107 ? 10.272 9.870 7.484 1.00 92.62 107 PHE A O 1
ATOM 824 N N . ALA A 1 108 ? 11.710 11.570 7.810 1.00 92.94 108 ALA A N 1
ATOM 825 C CA . ALA A 1 108 ? 11.918 11.315 9.231 1.00 92.94 108 ALA A CA 1
ATOM 826 C C . ALA A 1 108 ? 10.611 11.440 10.029 1.00 92.94 108 ALA A C 1
ATOM 828 O O . ALA A 1 108 ? 10.336 10.603 10.893 1.00 92.94 108 ALA A O 1
ATOM 829 N N . ALA A 1 109 ? 9.761 12.420 9.710 1.00 94.19 109 ALA A N 1
ATOM 830 C CA . ALA A 1 109 ? 8.456 12.586 10.346 1.00 94.19 109 ALA A CA 1
ATOM 831 C C . ALA A 1 109 ? 7.519 11.393 10.076 1.00 94.19 109 ALA A C 1
ATOM 833 O O . ALA A 1 109 ? 6.841 10.906 10.988 1.00 94.19 109 ALA A O 1
ATOM 834 N N . ILE A 1 110 ? 7.503 10.868 8.845 1.00 92.19 110 ILE A N 1
ATOM 835 C CA . ILE A 1 110 ? 6.728 9.670 8.486 1.00 92.19 110 ILE A CA 1
ATOM 836 C C . ILE A 1 110 ? 7.258 8.435 9.228 1.00 92.19 110 ILE A C 1
ATOM 838 O O . ILE A 1 110 ? 6.464 7.662 9.782 1.00 92.19 110 ILE A O 1
ATOM 842 N N . ALA A 1 111 ? 8.579 8.255 9.281 1.00 90.38 111 ALA A N 1
ATOM 843 C CA . ALA A 1 111 ? 9.209 7.145 9.995 1.00 90.38 111 ALA A CA 1
ATOM 844 C C . ALA A 1 111 ? 8.927 7.210 11.509 1.00 90.38 111 ALA A C 1
ATOM 846 O O . ALA A 1 111 ? 8.564 6.200 12.122 1.00 90.38 111 ALA A O 1
ATOM 847 N N . ALA A 1 112 ? 9.005 8.403 12.106 1.00 91.94 112 ALA A N 1
ATOM 848 C CA . ALA A 1 112 ? 8.688 8.634 13.513 1.00 91.94 112 ALA A CA 1
ATOM 849 C C . ALA A 1 112 ? 7.219 8.316 13.825 1.00 91.94 112 ALA A C 1
ATOM 851 O O . ALA A 1 112 ? 6.939 7.556 14.755 1.00 91.94 112 ALA A O 1
ATOM 852 N N . ARG A 1 113 ? 6.279 8.804 13.002 1.00 91.88 113 ARG A N 1
ATOM 853 C CA . ARG A 1 113 ? 4.854 8.451 13.123 1.00 91.88 113 ARG A CA 1
ATOM 854 C C . ARG A 1 113 ? 4.656 6.941 13.031 1.00 91.88 113 ARG A C 1
ATOM 856 O O . ARG A 1 113 ? 3.957 6.360 13.852 1.00 91.88 113 ARG A O 1
ATOM 863 N N . THR A 1 114 ? 5.325 6.286 12.086 1.00 90.62 114 THR A N 1
ATOM 864 C CA . THR A 1 114 ? 5.238 4.829 11.918 1.00 90.62 114 THR A CA 1
ATOM 865 C C . THR A 1 114 ? 5.709 4.068 13.148 1.00 90.62 114 THR A C 1
ATOM 867 O O . THR A 1 114 ? 5.082 3.082 13.539 1.00 90.62 114 THR A O 1
ATOM 870 N N . ARG A 1 115 ? 6.779 4.532 13.799 1.00 90.38 115 ARG A N 1
ATOM 871 C CA . ARG A 1 115 ? 7.254 3.955 15.060 1.00 90.38 115 ARG A CA 1
ATOM 872 C C . ARG A 1 115 ? 6.205 4.073 16.168 1.00 90.38 115 ARG A C 1
ATOM 874 O O . ARG A 1 115 ? 5.966 3.082 16.855 1.00 90.38 115 ARG A O 1
ATOM 881 N N . VAL A 1 116 ? 5.568 5.237 16.311 1.00 93.19 116 VAL A N 1
ATOM 882 C CA . VAL A 1 116 ? 4.508 5.464 17.310 1.00 93.19 116 VAL A CA 1
ATOM 883 C C . VAL A 1 116 ? 3.331 4.519 17.079 1.00 93.19 116 VAL A C 1
ATOM 885 O O . VAL A 1 116 ? 2.914 3.823 18.001 1.00 93.19 116 VAL A O 1
ATOM 888 N N . GLU A 1 117 ? 2.830 4.425 15.848 1.00 93.19 117 GLU A N 1
ATOM 889 C CA . GLU A 1 117 ? 1.685 3.558 15.543 1.00 93.19 117 GLU A CA 1
ATOM 890 C C . GLU A 1 117 ? 2.007 2.073 15.754 1.00 93.19 117 GLU A C 1
ATOM 892 O O . GLU A 1 117 ? 1.188 1.327 16.285 1.00 93.19 117 GLU A O 1
ATOM 897 N N . ARG A 1 118 ? 3.230 1.637 15.429 1.00 90.00 118 ARG A N 1
ATOM 898 C CA . ARG A 1 118 ? 3.681 0.266 15.717 1.00 90.00 118 ARG A CA 1
ATOM 899 C C . ARG A 1 118 ? 3.791 -0.022 17.209 1.00 90.00 118 ARG A C 1
ATOM 901 O O . ARG A 1 118 ? 3.508 -1.144 17.616 1.00 90.00 118 ARG A O 1
ATOM 908 N N . GLN A 1 119 ? 4.194 0.959 18.015 1.00 91.50 119 GLN A N 1
ATOM 909 C CA . GLN A 1 119 ? 4.214 0.822 19.470 1.00 91.50 119 GLN A CA 1
ATOM 910 C C . GLN A 1 119 ? 2.790 0.720 20.027 1.00 91.50 119 GLN A C 1
ATOM 912 O O . GLN A 1 119 ? 2.511 -0.177 20.816 1.00 91.50 119 GLN A O 1
ATOM 917 N N . ARG A 1 120 ? 1.874 1.582 19.570 1.00 93.94 120 ARG A N 1
ATOM 918 C CA . ARG A 1 120 ? 0.449 1.530 19.938 1.00 93.94 120 ARG A CA 1
ATOM 919 C C . ARG A 1 120 ? -0.199 0.200 19.559 1.00 93.94 120 ARG A C 1
ATOM 921 O O . ARG A 1 120 ? -1.002 -0.329 20.317 1.00 93.94 120 ARG A O 1
ATOM 928 N N . PHE A 1 121 ? 0.200 -0.379 18.430 1.00 89.88 121 PHE A N 1
ATOM 929 C CA . PHE A 1 121 ? -0.266 -1.690 17.982 1.00 89.88 121 PHE A CA 1
ATOM 930 C C . PHE A 1 121 ? 0.120 -2.843 18.924 1.00 89.88 121 PHE A C 1
ATOM 932 O O . PHE A 1 121 ? -0.582 -3.848 18.958 1.00 89.88 121 PHE A O 1
ATOM 939 N N . GLN A 1 122 ? 1.175 -2.694 19.735 1.00 89.56 122 GLN A N 1
ATOM 940 C CA . GLN A 1 122 ? 1.522 -3.666 20.784 1.00 89.56 122 GLN A CA 1
ATOM 941 C C . GLN A 1 122 ? 0.643 -3.546 22.042 1.00 89.56 122 GLN A C 1
ATOM 943 O O . GLN A 1 122 ? 0.780 -4.356 22.952 1.00 89.56 122 GLN A O 1
ATOM 948 N N . ALA A 1 123 ? -0.250 -2.554 22.111 1.00 93.25 123 ALA A N 1
ATOM 949 C CA . ALA A 1 123 ? -1.158 -2.318 23.232 1.00 93.25 123 ALA A CA 1
ATOM 950 C C . ALA A 1 123 ? -2.630 -2.354 22.766 1.00 93.25 123 ALA A C 1
ATOM 952 O O . ALA A 1 123 ? -3.319 -1.330 22.816 1.00 93.25 123 ALA A O 1
ATOM 953 N N . PRO A 1 124 ? -3.129 -3.511 22.284 1.00 91.56 124 PRO A N 1
ATOM 954 C CA . PRO A 1 124 ? -4.462 -3.623 21.687 1.00 91.56 124 PRO A CA 1
ATOM 955 C C . PRO A 1 124 ? -5.605 -3.312 22.661 1.00 91.56 124 PRO A C 1
ATOM 957 O O . PRO A 1 124 ? -6.658 -2.879 22.207 1.00 91.56 124 PRO A O 1
ATOM 960 N N . ASP A 1 125 ? -5.399 -3.467 23.971 1.00 93.81 125 ASP A N 1
ATOM 961 C CA . ASP A 1 125 ? -6.402 -3.111 24.984 1.00 93.81 125 ASP A CA 1
ATOM 962 C C . ASP A 1 125 ? -6.586 -1.590 25.104 1.00 93.81 125 ASP A C 1
ATOM 964 O O . ASP A 1 125 ? -7.689 -1.104 25.338 1.00 93.81 125 ASP A O 1
ATOM 968 N N . THR A 1 126 ? -5.512 -0.817 24.907 1.00 95.62 126 THR A N 1
ATOM 969 C CA . THR A 1 126 ? -5.552 0.656 24.912 1.00 95.62 126 THR A CA 1
ATOM 970 C C . THR A 1 126 ? -5.962 1.217 23.552 1.00 95.62 126 THR A C 1
ATOM 972 O O . THR A 1 126 ? -6.686 2.208 23.477 1.00 95.62 126 THR A O 1
ATOM 975 N N . TYR A 1 127 ? -5.519 0.574 22.470 1.00 95.94 127 TYR A N 1
ATOM 976 C CA . TYR A 1 127 ? -5.803 0.973 21.093 1.00 95.94 127 TYR A CA 1
ATOM 977 C C . TYR A 1 127 ? -6.537 -0.149 20.343 1.00 95.94 127 TYR A C 1
ATOM 979 O O . TYR A 1 127 ? -5.954 -0.812 19.476 1.00 95.94 127 TYR A O 1
ATOM 987 N N . PRO A 1 128 ? -7.823 -0.389 20.654 1.00 95.69 128 PRO A N 1
ATOM 988 C CA . PRO A 1 128 ? -8.576 -1.503 20.079 1.00 95.69 128 PRO A CA 1
ATOM 989 C C . PRO A 1 128 ? -8.974 -1.284 18.613 1.00 95.69 128 PRO A C 1
ATOM 991 O O . PRO A 1 128 ? -9.483 -2.204 17.966 1.00 95.69 128 PRO A O 1
ATOM 994 N N . TYR A 1 129 ? -8.731 -0.094 18.060 1.00 96.62 129 TYR A N 1
ATOM 995 C CA . TYR A 1 129 ? -9.144 0.276 16.713 1.00 96.62 129 TYR A CA 1
ATOM 996 C C . TYR A 1 129 ? -7.981 0.739 15.848 1.00 96.62 129 TYR A C 1
ATOM 998 O O . TYR A 1 129 ? -6.978 1.270 16.322 1.00 96.62 129 TYR A O 1
ATOM 1006 N N . VAL A 1 130 ? -8.162 0.578 14.541 1.00 95.31 130 VAL A N 1
ATOM 1007 C CA . VAL A 1 130 ? -7.225 1.028 13.516 1.00 95.31 130 VAL A CA 1
ATOM 1008 C C . VAL A 1 130 ? -8.004 1.685 12.400 1.00 95.31 130 VAL A C 1
ATOM 1010 O O . VAL A 1 130 ? -8.977 1.120 11.904 1.00 95.31 130 VAL A O 1
ATOM 1013 N N . ARG A 1 131 ? -7.563 2.852 11.943 1.00 94.69 131 ARG A N 1
ATOM 1014 C CA . ARG A 1 131 ? -8.118 3.476 10.742 1.00 94.69 131 ARG A CA 1
ATOM 1015 C C . ARG A 1 131 ? -7.105 3.551 9.614 1.00 94.69 131 ARG A C 1
ATOM 1017 O O . ARG A 1 131 ? -5.953 3.915 9.827 1.00 94.69 131 ARG A O 1
ATOM 1024 N N . GLY A 1 132 ? -7.589 3.307 8.404 1.00 91.56 132 GLY A N 1
ATOM 1025 C CA . GLY A 1 132 ? -6.966 3.807 7.183 1.00 91.56 132 GLY A CA 1
ATOM 1026 C C . GLY A 1 132 ? -7.532 5.177 6.797 1.00 91.56 132 GLY A C 1
ATOM 1027 O O . GLY A 1 132 ? -8.102 5.907 7.615 1.00 91.56 132 GLY A O 1
ATOM 1028 N N . LYS A 1 133 ? -7.443 5.520 5.508 1.00 88.25 133 LYS A N 1
ATOM 1029 C CA . LYS A 1 133 ? -7.971 6.789 4.969 1.00 88.25 133 LYS A CA 1
ATOM 1030 C C . LYS A 1 133 ? -9.491 6.935 5.153 1.00 88.25 133 LYS A C 1
ATOM 1032 O O . LYS A 1 133 ? -9.968 7.997 5.553 1.00 88.25 133 LYS A O 1
ATOM 1037 N N . HIS A 1 134 ? -10.242 5.867 4.871 1.00 90.25 134 HIS A N 1
ATOM 1038 C CA . HIS A 1 134 ? -11.714 5.873 4.869 1.00 90.25 134 HIS A CA 1
ATOM 1039 C C . HIS A 1 134 ? -12.353 4.679 5.585 1.00 90.25 134 HIS A C 1
ATOM 1041 O O . HIS A 1 134 ? -13.579 4.595 5.622 1.00 90.25 134 HIS A O 1
ATOM 1047 N N . THR A 1 135 ? -11.555 3.763 6.131 1.00 94.31 135 THR A N 1
ATOM 1048 C CA . THR A 1 135 ? -12.047 2.501 6.692 1.00 94.31 135 THR A CA 1
ATOM 1049 C C . THR A 1 135 ? -11.586 2.345 8.131 1.00 94.31 135 THR A C 1
ATOM 1051 O O . THR A 1 135 ? -10.410 2.572 8.416 1.00 94.31 135 THR A O 1
ATOM 1054 N N . LEU A 1 136 ? -12.504 1.947 9.011 1.00 95.69 136 LEU A N 1
ATOM 1055 C CA . LEU A 1 136 ? -12.225 1.558 10.392 1.00 95.69 136 LEU A CA 1
ATOM 1056 C C . LEU A 1 136 ? -12.114 0.033 10.500 1.00 95.69 136 LEU A C 1
ATOM 1058 O O . LEU A 1 136 ? -12.905 -0.698 9.901 1.00 95.69 136 LEU A O 1
ATOM 1062 N N . HIS A 1 137 ? -11.150 -0.433 11.282 1.00 95.38 137 HIS A N 1
ATOM 1063 C CA . HIS A 1 137 ? -10.856 -1.828 11.585 1.00 95.38 137 HIS A CA 1
ATOM 1064 C C . HIS A 1 137 ? -10.730 -2.006 13.103 1.00 95.38 137 HIS A C 1
ATOM 1066 O O . HIS A 1 137 ? -10.435 -1.048 13.819 1.00 95.38 137 HIS A O 1
ATOM 1072 N N . SER A 1 138 ? -10.891 -3.236 13.590 1.00 94.56 138 SER A N 1
ATOM 1073 C CA . SER A 1 138 ? -10.364 -3.615 14.903 1.00 94.56 138 SER A CA 1
ATOM 1074 C C . SER A 1 138 ? -8.848 -3.826 14.816 1.00 94.56 138 SER A C 1
ATOM 1076 O O . SER A 1 138 ? -8.324 -4.165 13.750 1.00 94.56 138 SER A O 1
ATOM 1078 N N . SER A 1 139 ? -8.133 -3.665 15.929 1.00 92.12 139 SER A N 1
ATOM 1079 C CA . SER A 1 139 ? -6.687 -3.931 16.021 1.00 92.12 139 SER A CA 1
ATOM 1080 C C . SER A 1 139 ? -6.320 -5.388 15.714 1.00 92.12 139 SER A C 1
ATOM 1082 O O . SER A 1 139 ? -5.257 -5.656 15.160 1.00 92.12 139 SER A O 1
ATOM 1084 N N . ALA A 1 140 ? -7.237 -6.325 15.963 1.00 90.25 140 ALA A N 1
ATOM 1085 C CA . ALA A 1 140 ? -7.087 -7.739 15.617 1.00 90.25 140 ALA A CA 1
ATOM 1086 C C . ALA A 1 140 ? -7.337 -8.062 14.126 1.00 90.25 140 ALA A C 1
ATOM 1088 O O . ALA A 1 140 ? -7.184 -9.208 13.707 1.00 90.25 140 ALA A O 1
ATOM 1089 N N . CYS A 1 141 ? -7.745 -7.092 13.299 1.00 90.56 141 CYS A N 1
ATOM 1090 C CA . CYS A 1 141 ? -8.048 -7.337 11.890 1.00 90.56 141 CYS A CA 1
ATOM 1091 C C . CYS A 1 141 ? -6.786 -7.664 11.085 1.00 90.56 141 CYS A C 1
ATOM 1093 O O . CYS A 1 141 ? -5.905 -6.819 10.966 1.00 90.56 141 CYS A O 1
ATOM 1095 N N . SER A 1 142 ? -6.740 -8.827 10.433 1.00 86.81 142 SER A N 1
ATOM 1096 C CA . SER A 1 142 ? -5.598 -9.273 9.615 1.00 86.81 142 SER A CA 1
ATOM 1097 C C . SER A 1 142 ? -5.127 -8.247 8.570 1.00 86.81 142 SER A C 1
ATOM 1099 O O . SER A 1 142 ? -3.925 -8.060 8.390 1.00 86.81 142 SER A O 1
ATOM 1101 N N . GLU A 1 143 ? -6.044 -7.523 7.922 1.00 84.44 143 GLU A N 1
ATOM 1102 C CA . GLU A 1 143 ? -5.701 -6.437 6.989 1.00 84.44 143 GLU A CA 1
ATOM 1103 C C . GLU A 1 143 ? -5.050 -5.235 7.692 1.00 84.44 143 GLU A C 1
ATOM 1105 O O . GLU A 1 143 ? -4.101 -4.645 7.175 1.00 84.44 143 GLU A O 1
ATOM 1110 N N . ALA A 1 144 ? -5.507 -4.894 8.900 1.00 85.25 144 ALA A N 1
ATOM 1111 C CA . ALA A 1 144 ? -4.885 -3.846 9.705 1.00 85.25 144 ALA A CA 1
ATOM 1112 C C . ALA A 1 144 ? -3.483 -4.266 10.176 1.00 85.25 144 ALA A C 1
ATOM 1114 O O . ALA A 1 144 ? -2.546 -3.472 10.088 1.00 85.25 144 ALA A O 1
ATOM 1115 N N . GLN A 1 145 ? -3.312 -5.527 10.589 1.00 83.12 145 GLN A N 1
ATOM 1116 C CA . GLN A 1 145 ? -2.010 -6.073 10.990 1.00 83.12 145 GLN A CA 1
ATOM 1117 C C . GLN A 1 145 ? -0.997 -6.005 9.836 1.00 83.12 145 GLN A C 1
ATOM 1119 O O . GLN A 1 145 ? 0.138 -5.567 10.029 1.00 83.12 145 GLN A O 1
ATOM 1124 N N . ARG A 1 146 ? -1.419 -6.362 8.614 1.00 78.75 146 ARG A N 1
ATOM 1125 C CA . ARG A 1 146 ? -0.602 -6.221 7.394 1.00 78.75 146 ARG A CA 1
ATOM 1126 C C . ARG A 1 146 ? -0.212 -4.769 7.123 1.00 78.75 146 ARG A C 1
ATOM 1128 O O . ARG A 1 146 ? 0.947 -4.504 6.817 1.00 78.75 146 ARG A O 1
ATOM 1135 N N . GLY A 1 147 ? -1.156 -3.838 7.268 1.00 78.69 147 GLY A N 1
ATOM 1136 C CA . GLY A 1 147 ? -0.928 -2.413 7.020 1.00 78.69 147 GLY A CA 1
ATOM 1137 C C . GLY A 1 147 ? -0.013 -1.725 8.040 1.00 78.69 147 GLY A C 1
ATOM 1138 O O . GLY A 1 147 ? 0.751 -0.842 7.659 1.00 78.69 147 GLY A O 1
ATOM 1139 N N . ILE A 1 148 ? -0.072 -2.121 9.316 1.00 81.19 148 ILE A N 1
ATOM 1140 C CA . ILE A 1 148 ? 0.727 -1.514 10.397 1.00 81.19 148 ILE A CA 1
ATOM 1141 C C . ILE A 1 148 ? 2.143 -2.095 10.467 1.00 81.19 148 ILE A C 1
ATOM 1143 O O . ILE A 1 148 ? 3.111 -1.368 10.733 1.00 81.19 148 ILE A O 1
ATOM 1147 N N . GLY A 1 149 ? 2.293 -3.402 10.246 1.00 62.06 149 GLY A N 1
ATOM 1148 C CA . GLY A 1 149 ? 3.618 -4.003 10.328 1.00 62.06 149 GLY A CA 1
ATOM 1149 C C . GLY A 1 149 ? 3.672 -5.504 10.534 1.00 62.06 149 GLY A C 1
ATOM 1150 O O . GLY A 1 149 ? 4.480 -5.950 11.347 1.00 62.06 149 GLY A O 1
ATOM 1151 N N . SER A 1 150 ? 2.916 -6.297 9.770 1.00 53.53 150 SER A N 1
ATOM 1152 C CA . SER A 1 150 ? 3.332 -7.683 9.539 1.00 53.53 150 SER A CA 1
ATOM 1153 C C . SER A 1 150 ? 4.618 -7.640 8.713 1.00 53.53 150 SER A C 1
ATOM 1155 O O . SER A 1 150 ? 4.607 -7.559 7.487 1.00 53.53 150 SER A O 1
ATOM 1157 N N . ARG A 1 151 ? 5.743 -7.562 9.427 1.00 57.44 151 ARG A N 1
ATOM 1158 C CA . ARG A 1 151 ? 7.083 -7.677 8.866 1.00 57.44 151 ARG A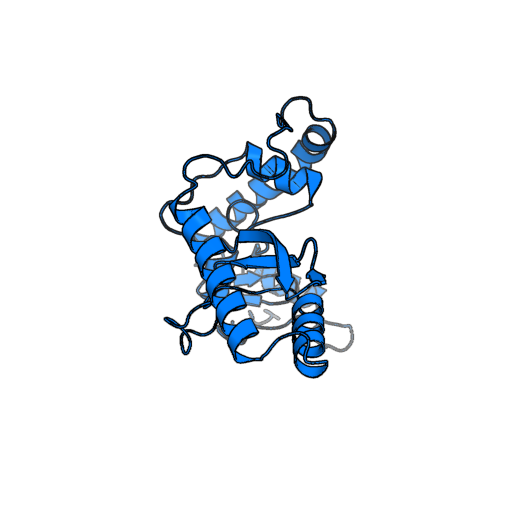 CA 1
ATOM 1159 C C . ARG A 1 151 ? 7.226 -9.106 8.370 1.00 57.44 151 ARG A C 1
ATOM 1161 O O . ARG A 1 151 ? 7.111 -10.037 9.166 1.00 57.44 151 ARG A O 1
ATOM 1168 N N . SER A 1 152 ? 7.494 -9.280 7.081 1.00 49.53 152 SER A N 1
ATOM 1169 C CA . SER A 1 152 ? 8.010 -10.558 6.605 1.00 49.53 152 SER A CA 1
ATOM 1170 C C . SER A 1 152 ? 9.279 -10.896 7.401 1.00 49.53 152 SER A C 1
ATOM 1172 O O . SER A 1 152 ? 10.112 -10.001 7.605 1.00 49.53 152 SER A O 1
ATOM 1174 N N . PRO A 1 153 ? 9.445 -12.142 7.874 1.00 42.72 153 PRO A N 1
ATOM 1175 C CA . PRO A 1 153 ? 10.701 -12.583 8.468 1.00 42.72 153 PRO A CA 1
ATOM 1176 C C . PRO A 1 153 ? 11.856 -12.283 7.500 1.00 42.72 153 PRO A C 1
ATOM 1178 O O . PRO A 1 153 ? 11.779 -12.658 6.334 1.00 42.72 153 PRO A O 1
ATOM 1181 N N . GLY A 1 154 ? 12.884 -11.562 7.959 1.00 52.25 154 GLY A N 1
ATOM 1182 C CA . GLY A 1 154 ? 14.067 -11.220 7.153 1.00 52.25 154 GLY A CA 1
ATOM 1183 C C . GLY A 1 154 ? 14.089 -9.823 6.516 1.00 52.25 154 GLY A C 1
ATOM 1184 O O . GLY A 1 154 ? 15.080 -9.477 5.883 1.00 52.25 154 GLY A O 1
ATOM 1185 N N . TRP A 1 155 ? 13.056 -8.986 6.687 1.00 57.16 155 TRP A N 1
ATOM 1186 C CA . TRP A 1 155 ? 13.128 -7.596 6.212 1.00 57.16 155 TRP A CA 1
ATOM 1187 C C . TRP A 1 155 ? 14.047 -6.745 7.104 1.00 57.16 155 TRP A C 1
ATOM 1189 O O . TRP A 1 155 ? 13.728 -6.491 8.270 1.00 57.16 155 TRP A O 1
ATOM 1199 N N . THR A 1 156 ? 15.150 -6.258 6.532 1.00 61.59 156 THR A N 1
ATOM 1200 C CA . THR A 1 156 ? 16.056 -5.282 7.154 1.00 61.59 156 THR A CA 1
ATOM 1201 C C . THR A 1 156 ? 15.846 -3.918 6.504 1.00 61.59 156 THR A C 1
ATOM 1203 O O . THR A 1 156 ? 15.820 -3.804 5.280 1.00 61.59 156 THR A O 1
ATOM 1206 N N . ARG A 1 157 ? 15.684 -2.870 7.320 1.00 70.69 157 ARG A N 1
ATOM 1207 C CA . ARG A 1 157 ? 15.499 -1.499 6.826 1.00 70.69 157 ARG A CA 1
ATOM 1208 C C . ARG A 1 157 ? 16.775 -1.017 6.135 1.00 70.69 157 ARG A C 1
ATOM 1210 O O . ARG A 1 157 ? 17.822 -0.970 6.775 1.00 70.69 157 ARG A O 1
ATOM 1217 N N . ASN A 1 158 ? 16.658 -0.588 4.880 1.00 80.19 158 ASN A N 1
ATOM 1218 C CA . ASN A 1 158 ? 17.695 0.170 4.185 1.00 80.19 158 ASN A CA 1
ATOM 1219 C C . ASN A 1 158 ? 17.239 1.629 4.079 1.00 80.19 158 ASN A C 1
ATOM 1221 O O . ASN A 1 158 ? 16.532 2.015 3.154 1.00 80.19 158 ASN A O 1
ATOM 1225 N N . GLU A 1 159 ? 17.626 2.432 5.069 1.00 82.62 159 GLU A N 1
ATOM 1226 C CA . GLU A 1 159 ? 17.163 3.814 5.210 1.00 82.62 159 GLU A CA 1
ATOM 1227 C C . GLU A 1 159 ? 17.563 4.710 4.033 1.00 82.62 159 GLU A C 1
ATOM 1229 O O . GLU A 1 159 ? 16.759 5.534 3.606 1.00 82.62 159 GLU A O 1
ATOM 1234 N N . ALA A 1 160 ? 18.754 4.509 3.464 1.00 81.12 160 ALA A N 1
ATOM 1235 C CA . ALA A 1 160 ? 19.197 5.254 2.289 1.00 81.12 160 ALA A CA 1
ATOM 1236 C C . ALA A 1 160 ? 18.328 4.937 1.063 1.00 81.12 160 ALA A C 1
ATOM 1238 O O . ALA A 1 160 ? 17.903 5.847 0.352 1.00 81.12 160 ALA A O 1
ATOM 1239 N N . GLN A 1 161 ? 18.004 3.659 0.839 1.00 76.44 161 GLN A N 1
ATOM 1240 C CA . GLN A 1 161 ? 17.126 3.259 -0.262 1.00 76.44 161 GLN A CA 1
ATOM 1241 C C . GLN A 1 161 ? 15.684 3.742 -0.063 1.00 76.44 161 GLN A C 1
ATOM 1243 O O . GLN A 1 161 ? 15.058 4.218 -1.013 1.00 76.44 161 GLN A O 1
ATOM 1248 N N . ASP A 1 162 ? 15.164 3.655 1.163 1.00 81.69 162 ASP A N 1
ATOM 1249 C CA . ASP A 1 162 ? 13.827 4.147 1.501 1.00 81.69 162 ASP A CA 1
ATOM 1250 C C . ASP A 1 162 ? 13.735 5.671 1.291 1.00 81.69 162 ASP A C 1
ATOM 1252 O O . ASP A 1 162 ? 12.760 6.150 0.707 1.00 81.69 162 ASP A O 1
ATOM 1256 N N . LEU A 1 163 ? 14.762 6.430 1.704 1.00 85.25 163 LEU A N 1
ATOM 1257 C CA . LEU A 1 163 ? 14.828 7.879 1.495 1.00 85.25 163 LEU A CA 1
ATOM 1258 C C . LEU A 1 163 ? 14.891 8.229 0.007 1.00 85.25 163 LEU A C 1
ATOM 1260 O O . LEU A 1 163 ? 14.161 9.117 -0.424 1.00 85.25 163 LEU A O 1
ATOM 1264 N N . ARG A 1 164 ? 15.716 7.532 -0.785 1.00 78.44 164 ARG A N 1
ATOM 1265 C CA . ARG A 1 164 ? 15.799 7.755 -2.238 1.00 78.44 164 ARG A CA 1
ATOM 1266 C C . ARG A 1 164 ? 14.449 7.560 -2.918 1.00 78.44 164 ARG A C 1
ATOM 1268 O O . ARG A 1 164 ? 13.970 8.469 -3.594 1.00 78.44 164 ARG A O 1
ATOM 1275 N N . SER A 1 165 ? 13.820 6.412 -2.671 1.00 76.19 165 SER A N 1
ATOM 1276 C CA . SER A 1 165 ? 12.519 6.059 -3.257 1.00 76.19 165 SER A CA 1
ATOM 1277 C C . SER A 1 165 ? 11.445 7.080 -2.855 1.00 76.19 165 SER A C 1
ATOM 1279 O O . SER A 1 165 ? 10.633 7.523 -3.667 1.00 76.19 165 SER A O 1
ATOM 1281 N N . PHE A 1 166 ? 11.464 7.531 -1.598 1.00 83.81 166 PHE A N 1
ATOM 1282 C CA . PHE A 1 166 ? 10.546 8.562 -1.128 1.00 83.81 166 PHE A CA 1
ATOM 1283 C C . PHE A 1 166 ? 10.800 9.927 -1.777 1.00 83.81 166 PHE A C 1
ATOM 1285 O O . PHE A 1 166 ? 9.863 10.569 -2.250 1.00 83.81 166 PHE A O 1
ATOM 1292 N N . ALA A 1 167 ? 12.048 10.388 -1.796 1.00 82.12 167 ALA A N 1
ATOM 1293 C CA . ALA A 1 167 ? 12.398 11.730 -2.244 1.00 82.12 167 ALA A CA 1
ATOM 1294 C C . ALA A 1 167 ? 12.119 11.929 -3.737 1.00 82.12 167 ALA A C 1
ATOM 1296 O O . ALA A 1 167 ? 11.620 12.978 -4.147 1.00 82.12 167 ALA A O 1
ATOM 1297 N N . HIS A 1 168 ? 12.414 10.909 -4.538 1.00 75.69 168 HIS A N 1
ATOM 1298 C CA . HIS A 1 168 ? 12.367 11.008 -5.988 1.00 75.69 168 HIS A CA 1
ATOM 1299 C C . HIS A 1 168 ? 11.052 10.507 -6.602 1.00 75.69 168 HIS A C 1
ATOM 1301 O O . HIS A 1 168 ? 10.634 11.032 -7.630 1.00 75.69 168 HIS A O 1
ATOM 1307 N N . GLU A 1 169 ? 10.370 9.549 -5.968 1.00 72.88 169 GLU A N 1
ATOM 1308 C CA . GLU A 1 169 ? 9.156 8.932 -6.530 1.00 72.88 169 GLU A CA 1
ATOM 1309 C C . GLU A 1 169 ? 7.926 9.115 -5.635 1.00 72.88 169 GLU A C 1
ATOM 1311 O O . GLU A 1 169 ? 6.818 8.730 -6.006 1.00 72.88 169 GLU A O 1
ATOM 1316 N N . ARG A 1 170 ? 8.094 9.695 -4.436 1.00 79.50 170 ARG A N 1
ATOM 1317 C CA . ARG A 1 170 ? 7.040 9.792 -3.408 1.00 79.50 170 ARG A CA 1
ATOM 1318 C C . ARG A 1 170 ? 6.470 8.427 -3.014 1.00 79.50 170 ARG A C 1
ATOM 1320 O O . ARG A 1 170 ? 5.356 8.332 -2.493 1.00 79.50 170 ARG A O 1
ATOM 1327 N N . VAL A 1 171 ? 7.261 7.372 -3.209 1.00 75.44 171 VAL A N 1
ATOM 1328 C CA . VAL A 1 171 ? 6.894 6.002 -2.861 1.00 75.44 171 VAL A CA 1
ATOM 1329 C C . VAL A 1 171 ? 7.001 5.810 -1.354 1.00 75.44 171 VAL A C 1
ATOM 1331 O O . VAL A 1 171 ? 7.952 6.231 -0.698 1.00 75.44 171 VAL A O 1
ATOM 1334 N N . THR A 1 172 ? 5.996 5.145 -0.795 1.00 78.62 172 THR A N 1
ATOM 1335 C CA . THR A 1 172 ? 5.943 4.728 0.608 1.00 78.62 172 THR A CA 1
ATOM 1336 C C . THR A 1 172 ? 5.574 3.252 0.654 1.00 78.62 172 THR A C 1
ATOM 1338 O O . THR A 1 172 ? 4.817 2.767 -0.186 1.00 78.62 172 THR A O 1
ATOM 1341 N N . ASN A 1 173 ? 6.129 2.514 1.615 1.00 72.44 173 ASN A N 1
ATOM 1342 C CA . ASN A 1 173 ? 5.797 1.107 1.823 1.00 72.44 173 ASN A CA 1
ATOM 1343 C C . ASN A 1 173 ? 5.570 0.830 3.311 1.00 72.44 173 ASN A C 1
ATOM 1345 O O . ASN A 1 173 ? 6.147 1.494 4.173 1.00 72.44 173 ASN A O 1
ATOM 1349 N N . SER A 1 174 ? 4.777 -0.198 3.621 1.00 67.94 174 SER A N 1
ATOM 1350 C CA . SER A 1 174 ? 4.446 -0.569 5.005 1.00 67.94 174 SER A CA 1
ATOM 1351 C C . SER A 1 174 ? 5.650 -1.039 5.834 1.00 67.94 174 SER A C 1
ATOM 1353 O O . SER A 1 174 ? 5.522 -1.196 7.050 1.00 67.94 174 SER A O 1
ATOM 1355 N N . GLY A 1 175 ? 6.825 -1.236 5.219 1.00 73.00 175 GLY A N 1
ATOM 1356 C CA . GLY A 1 175 ? 8.090 -1.553 5.883 1.00 73.00 175 GLY A CA 1
ATOM 1357 C C . GLY A 1 175 ? 8.626 -0.395 6.731 1.00 73.00 175 GLY A C 1
ATOM 1358 O O . GLY A 1 175 ? 8.999 -0.610 7.893 1.00 73.00 175 GLY A O 1
ATOM 1359 N N . TRP A 1 176 ? 8.553 0.841 6.234 1.00 78.31 176 TRP A N 1
ATOM 1360 C CA . TRP A 1 176 ? 9.025 2.037 6.954 1.00 78.31 176 TRP A CA 1
ATOM 1361 C C . TRP A 1 176 ? 7.958 3.128 7.148 1.00 78.31 176 TRP A C 1
ATOM 1363 O O . TRP A 1 176 ? 8.092 3.934 8.070 1.00 78.31 176 TRP A O 1
ATOM 1373 N N . ALA A 1 177 ? 6.882 3.113 6.356 1.00 85.12 177 ALA A N 1
ATOM 1374 C CA . ALA A 1 177 ? 5.783 4.073 6.385 1.00 85.12 177 ALA A CA 1
ATOM 1375 C C . ALA A 1 177 ? 4.428 3.363 6.560 1.00 85.12 177 ALA A C 1
ATOM 1377 O O . ALA A 1 177 ? 3.884 2.775 5.630 1.00 85.12 177 ALA A O 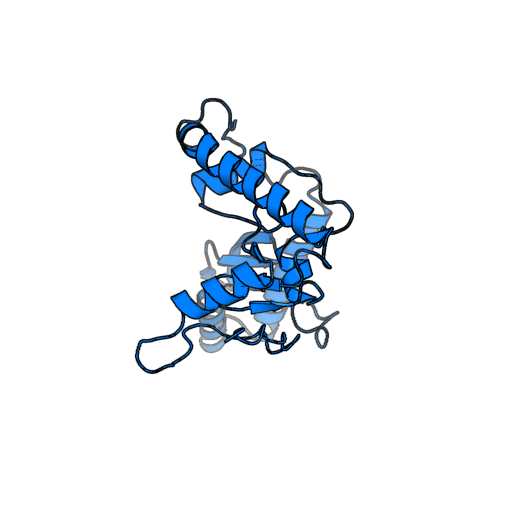1
ATOM 1378 N N . THR A 1 178 ? 3.837 3.436 7.754 1.00 87.06 178 THR A N 1
ATOM 1379 C CA . THR A 1 178 ? 2.447 2.992 7.947 1.00 87.06 178 THR A CA 1
ATOM 1380 C C . THR A 1 178 ? 1.463 4.031 7.410 1.00 87.06 178 THR A C 1
ATOM 1382 O O . THR A 1 178 ? 1.624 5.241 7.606 1.00 87.06 178 THR A O 1
ATOM 1385 N N . HIS A 1 179 ? 0.389 3.545 6.791 1.00 83.75 179 HIS A N 1
ATOM 1386 C CA . HIS A 1 179 ? -0.773 4.348 6.385 1.00 83.75 179 HIS A CA 1
ATOM 1387 C C . HIS A 1 179 ? -1.975 4.162 7.314 1.00 83.75 179 HIS A C 1
ATOM 1389 O O . HIS A 1 179 ? -3.078 4.627 7.018 1.00 83.75 179 HIS A O 1
ATOM 1395 N N . MET A 1 180 ? -1.757 3.461 8.422 1.00 91.12 180 MET A N 1
ATOM 1396 C CA . MET A 1 180 ? -2.766 3.144 9.415 1.00 91.12 180 MET A CA 1
ATOM 1397 C C . MET A 1 180 ? -2.488 3.905 10.709 1.00 91.12 180 MET A C 1
ATOM 1399 O O . MET A 1 180 ? -1.333 4.098 11.087 1.00 91.12 180 MET A O 1
ATOM 1403 N N . THR A 1 181 ? -3.551 4.314 11.393 1.00 94.88 181 THR A N 1
ATOM 1404 C CA . THR A 1 181 ? -3.485 4.995 12.691 1.00 94.88 181 THR A CA 1
ATOM 1405 C C . THR A 1 181 ? -4.246 4.179 13.722 1.00 94.88 181 THR A C 1
ATOM 1407 O O . THR A 1 181 ? -5.422 3.875 13.511 1.00 94.88 181 THR A O 1
ATOM 1410 N N . MET A 1 182 ? -3.577 3.836 14.816 1.00 95.69 182 MET A N 1
ATOM 1411 C CA . MET A 1 182 ? -4.150 3.228 16.009 1.00 95.69 182 MET A CA 1
ATOM 1412 C C . MET A 1 182 ? -4.986 4.266 16.754 1.00 95.69 182 MET A C 1
ATOM 1414 O O . MET A 1 182 ? -4.562 5.412 16.897 1.00 95.69 182 MET A O 1
ATOM 1418 N N . LEU A 1 183 ? -6.163 3.866 17.223 1.00 96.56 183 LEU A N 1
ATOM 1419 C CA . LEU A 1 183 ? -7.121 4.756 17.873 1.00 96.56 183 LEU A CA 1
ATOM 1420 C C . LEU A 1 183 ? -7.603 4.153 19.191 1.00 96.56 183 LEU A C 1
ATOM 1422 O O . LEU A 1 183 ? -7.870 2.948 19.268 1.00 96.56 183 LEU A O 1
ATOM 1426 N N . THR A 1 184 ? -7.762 5.008 20.197 1.00 96.75 184 THR A N 1
ATOM 1427 C CA . THR A 1 184 ? -8.563 4.690 21.386 1.00 96.75 184 THR A CA 1
ATOM 1428 C C . THR A 1 184 ? -10.065 4.733 21.045 1.00 96.75 184 THR A C 1
ATOM 1430 O O . THR A 1 184 ? -10.450 5.184 19.957 1.00 96.75 184 THR A O 1
ATOM 1433 N N . PRO A 1 185 ? -10.961 4.272 21.935 1.00 95.50 185 PRO A N 1
ATOM 1434 C CA . PRO A 1 185 ? -12.401 4.455 21.748 1.00 95.50 185 PRO A CA 1
ATOM 1435 C C . PRO A 1 185 ? -12.819 5.927 21.572 1.00 95.50 185 PRO A C 1
ATOM 1437 O O . PRO A 1 185 ? -13.661 6.228 20.722 1.00 95.50 185 PRO A O 1
ATOM 1440 N N . GLU A 1 186 ? -12.205 6.851 22.313 1.00 95.06 186 GLU A N 1
ATOM 1441 C CA . GLU A 1 186 ? -12.473 8.293 22.232 1.00 95.06 186 GLU A CA 1
ATOM 1442 C C . GLU A 1 186 ? -12.042 8.864 20.874 1.00 95.06 186 GLU A C 1
ATOM 1444 O O . GLU A 1 186 ? -12.804 9.594 20.232 1.00 95.06 186 GLU A O 1
ATOM 1449 N N . ASP A 1 187 ? -10.862 8.466 20.387 1.00 95.69 187 ASP A N 1
ATOM 1450 C CA . ASP A 1 187 ? -10.369 8.844 19.060 1.00 95.69 187 ASP A CA 1
ATOM 1451 C C . ASP A 1 187 ? -11.326 8.379 17.951 1.00 95.69 187 ASP A C 1
ATOM 1453 O O . ASP A 1 187 ? -11.561 9.101 16.976 1.00 95.69 187 ASP A O 1
ATOM 1457 N N . VAL A 1 188 ? -11.903 7.176 18.081 1.00 95.56 188 VAL A N 1
ATOM 1458 C CA . VAL A 1 188 ? -12.908 6.670 17.132 1.00 95.56 188 VAL A CA 1
ATOM 1459 C C . VAL A 1 188 ? -14.168 7.523 17.167 1.00 95.56 188 VAL A C 1
ATOM 1461 O O . VAL A 1 188 ? -14.658 7.900 16.101 1.00 95.56 188 VAL A O 1
ATOM 1464 N N . ALA A 1 189 ? -14.678 7.861 18.352 1.00 93.31 189 ALA A N 1
ATOM 1465 C CA . ALA A 1 189 ? -15.858 8.713 18.481 1.00 93.31 189 ALA A CA 1
ATOM 1466 C C . ALA A 1 189 ? -15.637 10.075 17.798 1.00 93.31 189 ALA A C 1
ATOM 1468 O O . ALA A 1 189 ? -16.460 10.507 16.982 1.00 93.31 189 ALA A O 1
ATOM 1469 N N . GLN A 1 190 ? -14.480 10.707 18.024 1.00 92.44 190 GLN A N 1
ATOM 1470 C CA . GLN A 1 190 ? -14.114 11.964 17.364 1.00 92.44 190 GLN A CA 1
ATOM 1471 C C . GLN A 1 190 ? -13.948 11.796 15.842 1.00 92.44 190 GLN A C 1
ATOM 1473 O O . GLN A 1 190 ? -14.412 12.619 15.041 1.00 92.44 190 GLN A O 1
ATOM 1478 N N . TRP A 1 191 ? -13.314 10.708 15.405 1.00 93.62 191 TRP A N 1
ATOM 1479 C CA . TRP A 1 191 ? -13.112 10.409 13.988 1.00 93.62 191 TRP A CA 1
ATOM 1480 C C . TRP A 1 191 ? -14.433 10.191 13.237 1.00 93.62 191 TRP A C 1
ATOM 1482 O O . TRP A 1 191 ? -14.567 10.648 12.096 1.00 93.62 191 TRP A O 1
ATOM 1492 N N . ILE A 1 192 ? -15.410 9.549 13.880 1.00 92.50 192 ILE A N 1
ATOM 1493 C CA . ILE A 1 192 ? -16.769 9.349 13.363 1.00 92.50 192 ILE A CA 1
ATOM 1494 C C . ILE A 1 192 ? -17.529 10.671 13.310 1.00 92.50 192 ILE A C 1
ATOM 1496 O O . ILE A 1 192 ? -18.136 10.972 12.279 1.00 92.50 192 ILE A O 1
ATOM 1500 N N . ALA A 1 193 ? -17.467 11.484 14.368 1.00 90.50 193 ALA A N 1
ATOM 1501 C CA . ALA A 1 193 ? -18.136 12.783 14.421 1.00 90.50 193 ALA A CA 1
ATOM 1502 C C . ALA A 1 193 ? -17.690 13.692 13.262 1.00 90.50 193 ALA A C 1
ATOM 1504 O O . ALA A 1 193 ? -18.518 14.231 12.532 1.00 90.50 193 ALA A O 1
ATOM 1505 N N . THR A 1 194 ? -16.381 13.763 12.998 1.00 91.62 194 THR A N 1
ATOM 1506 C CA . THR A 1 194 ? -15.818 14.551 11.878 1.00 91.62 194 THR A CA 1
ATOM 1507 C C . THR A 1 194 ? -16.149 13.994 10.486 1.00 91.62 194 THR A C 1
ATOM 1509 O O . THR A 1 194 ? -15.935 14.667 9.476 1.00 91.62 194 THR A O 1
ATOM 1512 N N . ARG A 1 195 ? -16.664 12.761 10.400 1.00 91.06 195 ARG A N 1
ATOM 1513 C CA . ARG A 1 195 ? -17.007 12.064 9.146 1.00 91.06 195 ARG A CA 1
ATOM 1514 C C . ARG A 1 195 ? -18.480 11.712 9.047 1.00 91.06 195 ARG A C 1
ATOM 1516 O O . ARG A 1 195 ? -18.858 10.945 8.166 1.00 91.06 195 ARG A O 1
ATOM 1523 N N . THR A 1 196 ? -19.316 12.292 9.888 1.00 89.75 196 THR A N 1
ATOM 1524 C CA . THR A 1 196 ? -20.764 12.166 9.780 1.00 89.75 196 THR A CA 1
ATOM 1525 C C . THR A 1 196 ? -21.295 13.474 9.211 1.00 89.75 196 THR A C 1
ATOM 1527 O O . THR A 1 196 ? -21.009 14.552 9.721 1.00 89.75 196 THR A O 1
ATOM 1530 N N . GLY A 1 197 ? -21.993 13.404 8.076 1.00 85.75 197 GLY A N 1
ATOM 1531 C CA . GLY A 1 197 ? -22.565 14.591 7.444 1.00 85.75 197 GLY A CA 1
ATOM 1532 C C . GLY A 1 197 ? -23.681 15.215 8.294 1.00 85.75 197 GLY A C 1
ATOM 1533 O O . GLY A 1 197 ? -24.241 14.538 9.153 1.00 85.75 197 GLY A O 1
ATOM 1534 N N . PRO A 1 198 ? -24.103 16.458 7.999 1.00 81.38 198 PRO A N 1
ATOM 1535 C CA . PRO A 1 198 ? -25.136 17.165 8.770 1.00 81.38 198 PRO A CA 1
ATOM 1536 C C . PRO A 1 198 ? -26.501 16.453 8.794 1.00 81.38 198 PRO A C 1
ATOM 1538 O O . PRO A 1 198 ? -27.334 16.747 9.638 1.00 81.38 198 PRO A O 1
ATOM 1541 N N . ARG A 1 199 ? -26.735 15.505 7.874 1.00 85.75 199 ARG A N 1
ATOM 1542 C CA . ARG A 1 199 ? -27.937 14.654 7.818 1.00 85.75 199 ARG A CA 1
ATOM 1543 C C . ARG A 1 199 ? -27.714 13.236 8.373 1.00 85.75 199 ARG A C 1
ATOM 1545 O O . ARG A 1 199 ? -28.472 12.336 8.040 1.00 85.75 199 ARG A O 1
ATOM 1552 N N . GLY A 1 200 ? -26.632 12.995 9.117 1.00 82.56 200 GLY A N 1
ATOM 1553 C CA . GLY A 1 200 ? -26.310 11.686 9.706 1.00 82.56 200 GLY A CA 1
ATOM 1554 C C . GLY A 1 200 ? -25.636 10.677 8.765 1.00 82.56 200 GLY A C 1
ATOM 1555 O O . GLY A 1 200 ? -25.315 9.568 9.178 1.00 82.56 200 GLY A O 1
ATOM 1556 N N . GLY A 1 201 ? -25.387 11.034 7.501 1.00 86.94 201 GLY A N 1
ATOM 1557 C CA . GLY A 1 201 ? -24.743 10.134 6.539 1.00 86.94 201 GLY A CA 1
ATOM 1558 C C . GLY A 1 201 ? -23.261 9.903 6.851 1.00 86.94 201 GLY A C 1
ATOM 1559 O O . GLY A 1 201 ? -22.475 10.855 6.851 1.00 86.94 201 GLY A O 1
ATOM 1560 N N . ALA A 1 202 ? -22.869 8.645 7.065 1.00 88.81 202 ALA A N 1
ATOM 1561 C CA . ALA A 1 202 ? -21.478 8.263 7.290 1.00 88.81 202 ALA A CA 1
ATOM 1562 C C . ALA A 1 202 ? -20.625 8.464 6.022 1.00 88.81 202 ALA A C 1
ATOM 1564 O O . ALA A 1 202 ? -20.919 7.930 4.953 1.00 88.81 202 ALA A O 1
ATOM 1565 N N . ARG A 1 203 ? -19.523 9.207 6.151 1.00 90.44 203 ARG A N 1
ATOM 1566 C CA . ARG A 1 203 ? -18.473 9.406 5.129 1.00 90.44 203 ARG A CA 1
ATOM 1567 C C . ARG A 1 203 ? -17.253 8.519 5.390 1.00 90.44 203 ARG A C 1
ATOM 1569 O O . ARG A 1 203 ? -16.130 8.841 5.002 1.00 90.44 203 ARG A O 1
ATOM 1576 N N . TYR A 1 204 ? -17.481 7.411 6.080 1.00 92.00 204 TYR A N 1
ATOM 1577 C CA . TYR A 1 204 ? -16.503 6.382 6.385 1.00 92.00 204 TYR A CA 1
ATOM 1578 C C . TYR A 1 204 ? -17.128 5.002 6.187 1.00 92.00 204 TYR A C 1
ATOM 1580 O O . TYR A 1 204 ? -18.346 4.864 6.075 1.00 92.00 204 TYR A O 1
ATOM 1588 N N . LYS A 1 205 ? -16.283 3.977 6.121 1.00 93.19 205 LYS A N 1
ATOM 1589 C CA . LYS A 1 205 ? -16.691 2.579 6.006 1.00 93.19 205 LYS A CA 1
ATOM 1590 C C . LYS A 1 205 ? -16.187 1.799 7.211 1.00 93.19 205 LYS A C 1
ATOM 1592 O O . LYS A 1 205 ? -15.101 2.062 7.722 1.00 93.19 205 LYS A O 1
ATOM 1597 N N . LEU A 1 206 ? -16.955 0.806 7.630 1.00 94.56 206 LEU A N 1
ATOM 1598 C CA . LEU A 1 206 ? -16.452 -0.240 8.510 1.00 94.56 206 LEU A CA 1
ATOM 1599 C C . LEU A 1 206 ? -15.839 -1.343 7.651 1.00 94.56 206 LEU A C 1
ATOM 1601 O O . LEU A 1 206 ? -16.343 -1.659 6.567 1.00 94.56 206 LEU A O 1
ATOM 1605 N N . CYS A 1 207 ? -14.734 -1.915 8.111 1.00 92.50 207 CYS A N 1
ATOM 1606 C CA . CYS A 1 207 ? -14.132 -3.060 7.456 1.00 92.50 207 CYS A CA 1
ATOM 1607 C C . CYS A 1 207 ? -15.118 -4.235 7.465 1.00 92.50 207 CYS A C 1
ATOM 1609 O O . CYS A 1 207 ? -15.572 -4.658 8.522 1.00 92.50 207 CYS A O 1
ATOM 1611 N N . LYS A 1 208 ? -15.402 -4.799 6.289 1.00 91.75 208 LYS A N 1
ATOM 1612 C CA . LYS A 1 208 ? -16.314 -5.946 6.143 1.00 91.75 208 LYS A CA 1
ATOM 1613 C C . LYS A 1 208 ? -15.729 -7.275 6.636 1.00 91.75 208 LYS A C 1
ATOM 1615 O O . LYS A 1 208 ? -16.461 -8.247 6.732 1.00 91.75 208 LYS A O 1
ATOM 1620 N N . ILE A 1 209 ? -14.417 -7.328 6.880 1.00 88.75 209 ILE A N 1
ATOM 1621 C CA . ILE A 1 209 ? -13.723 -8.541 7.334 1.00 88.75 209 ILE A CA 1
ATOM 1622 C C . ILE A 1 209 ? -13.833 -8.668 8.852 1.00 88.75 209 ILE A C 1
ATOM 1624 O O . ILE A 1 209 ? -14.212 -9.717 9.351 1.00 88.75 209 ILE A O 1
ATOM 1628 N N . CYS A 1 210 ? -13.494 -7.604 9.585 1.00 90.62 210 CYS A N 1
ATOM 1629 C CA . CYS A 1 210 ? -13.517 -7.631 11.048 1.00 90.62 210 CYS A CA 1
ATOM 1630 C C . CYS A 1 210 ? -14.780 -7.029 11.666 1.00 90.62 210 CYS A C 1
ATOM 1632 O O . CYS A 1 210 ? -14.980 -7.223 12.857 1.00 90.62 210 CYS A O 1
ATOM 1634 N N . CYS A 1 211 ? -15.598 -6.305 10.889 1.00 91.75 211 CYS A N 1
ATOM 1635 C CA . CYS A 1 211 ? -16.850 -5.683 11.329 1.00 91.75 211 CYS A CA 1
ATOM 1636 C C . CYS A 1 211 ? -16.730 -5.036 12.721 1.00 91.75 211 CYS A C 1
ATOM 1638 O O . CYS A 1 211 ? -17.394 -5.484 13.655 1.00 91.75 211 CYS A O 1
ATOM 1640 N N . PRO A 1 212 ? -15.853 -4.027 12.891 1.00 92.50 212 PRO A N 1
ATOM 1641 C CA . PRO A 1 212 ? -15.550 -3.499 14.213 1.00 92.50 212 PRO A CA 1
ATOM 1642 C C . PRO A 1 212 ? -16.797 -2.888 14.852 1.00 92.50 212 PRO A C 1
ATOM 1644 O O . PRO A 1 212 ? -17.514 -2.113 14.214 1.00 92.50 212 PRO A O 1
ATOM 1647 N N . SER A 1 213 ? -17.021 -3.208 16.124 1.00 88.25 213 SER A N 1
ATOM 1648 C CA . SER A 1 213 ? -18.041 -2.560 16.946 1.00 88.25 213 SER A CA 1
ATOM 1649 C C . SER A 1 213 ? -17.719 -1.075 17.088 1.00 88.25 213 SER A C 1
ATOM 1651 O O . SER A 1 213 ? -16.578 -0.715 17.356 1.00 88.25 213 SER A O 1
ATOM 1653 N N . ILE A 1 214 ? -18.704 -0.198 16.908 1.00 85.12 214 ILE A N 1
ATOM 1654 C CA . ILE A 1 214 ? -18.516 1.238 17.138 1.00 85.12 214 ILE A CA 1
ATOM 1655 C C . ILE A 1 214 ? -18.761 1.522 18.631 1.00 85.12 214 ILE A C 1
ATOM 1657 O O . ILE A 1 214 ? -19.755 1.017 19.162 1.00 85.12 214 ILE A O 1
ATOM 1661 N N . PRO A 1 215 ? -17.919 2.325 19.312 1.00 78.56 215 PRO A N 1
ATOM 1662 C CA . PRO A 1 215 ? -18.217 2.798 20.662 1.00 78.56 215 PRO A CA 1
ATOM 1663 C C . PRO A 1 215 ? -19.574 3.508 20.680 1.00 78.56 215 PRO A C 1
ATOM 1665 O O . PRO A 1 215 ? -19.820 4.396 19.862 1.00 78.56 215 PRO A O 1
ATOM 1668 N N . GLN A 1 216 ? -20.476 3.114 21.581 1.00 65.38 216 GLN A N 1
ATOM 1669 C CA . GLN A 1 216 ? -21.736 3.837 21.737 1.00 65.38 21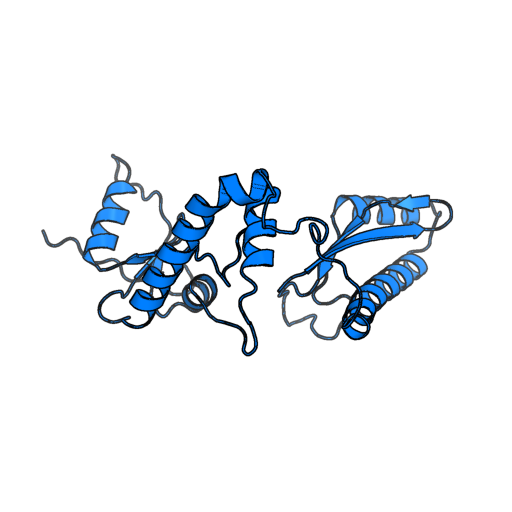6 GLN A CA 1
ATOM 1670 C C . GLN A 1 216 ? -21.438 5.250 22.239 1.00 65.38 216 GLN A C 1
ATOM 1672 O O . GLN A 1 216 ? -20.568 5.434 23.089 1.00 65.38 216 GLN A O 1
ATOM 1677 N N . ALA A 1 217 ? -22.143 6.248 21.704 1.00 54.47 217 ALA A N 1
ATOM 1678 C CA . ALA A 1 217 ? -22.078 7.589 22.256 1.00 54.47 217 ALA A CA 1
ATOM 1679 C C . ALA A 1 217 ? -22.601 7.521 23.695 1.00 54.47 217 ALA A C 1
ATOM 1681 O O . ALA A 1 217 ? -23.773 7.212 23.908 1.00 54.47 217 ALA A O 1
ATOM 1682 N N . THR A 1 218 ? -21.734 7.764 24.673 1.00 42.09 218 THR A N 1
ATOM 1683 C CA . THR A 1 218 ? -22.163 8.090 26.029 1.00 42.09 218 THR A CA 1
ATOM 1684 C C . THR A 1 218 ? -22.925 9.409 25.938 1.00 42.09 218 THR A C 1
ATOM 1686 O O . THR A 1 218 ? -22.327 10.464 25.734 1.00 42.09 218 THR A O 1
ATOM 1689 N N . THR A 1 219 ? -24.255 9.316 25.962 1.00 33.97 219 THR A N 1
ATOM 1690 C CA . THR A 1 219 ? -25.171 10.448 26.160 1.00 33.97 219 THR A CA 1
ATOM 1691 C C . THR A 1 219 ? -24.995 11.057 27.534 1.00 33.97 219 THR A C 1
ATOM 1693 O O . THR A 1 219 ? -24.863 10.256 28.490 1.00 33.97 219 THR A O 1
#

Foldseek 3Di:
DFDKFFDWADQQPDIDGRWIKTAQAPDDCVCPPPQQVRMDTDPVVVVVLVVCCVVVSHPPVRSVVSSSVVSVCVVVCVVVPVDDPCDVCVVPPCPPPPLLVVCVVVLVVQLVQLVVQLVLLVVCVQQQWKDAPFEIAGSPDPVRCLQSDPDDPPDDDDPSSQSVCCSPVVDDDNHRGHRMHGDGLVRQVVVQVVQQDPVRDGSGYYDPRHRDDRDDPPD

Radius of gyration: 22.58 Å; chains: 1; bounding box: 53×42×64 Å

Secondary structure (DSSP, 8-state):
---EEEEEEEETTEEEEEEEEE-S----GGGTTSTTTT-EE-HHHHHHHHHHHHTTSS-HHHHHHHHHHHHHHHHHHHHHTTS----TTTT--SSS-HHHHHHHHHHHHHHHHHHHHHHHHT-TTT--EEE-SSEEEETT-HHHHHHHT-PPTT----HHHHHHHHHHH----TTT----EEE-HHHHHHHHHTTB-TTS-BSSEE-TTT-PPPPP---

Sequence (219 aa):
MPYSGRINITIGETQLKEVEYFGEAMYSPVRRGKTGWGMAIEVPAVIEMIRLADEGKTSADRLVRLLESVAEDIRTDREGNEEGEIPWGADCSSEGCSVCDGAKEEFAAIAARTRVERQRFQAPDTYPYVRGKHTLHSSACSEAQRGIGSRSPGWTRNEAQDLRSFAHERVTNSGWATHMTMLTPEDVAQWIATRTGPRGGARYKLCKICCPSIPQATT

pLDDT: mean 81.47, std 15.59, range [33.97, 96.88]